Protein AF-A0A521GTE1-F1 (afdb_monomer_lite)

Sequence (242 aa):
MKALFLCLLLQAGDPFAEGLRAYREGRFQDALAAFAAAEAAAGARAGAELLHNKALAALRAGDVAAAESAAEQAAARGGPEFAALRDFLLGNAAFQRCAAAAAQAAGPEAEPFAYDVAIAYAESARGAWQRAALRRTDWPEARRNVERALLKLEELRRQREAARRNREGDDRSQPRPQPVPPPERPAEQAADLEQRPEPHRTELAPEQVLRLFEILERKEREKLGLRRSQRRTPRADVDKDW

Foldseek 3Di:
DVVVVVVVVVPPPQLQVQLVVCVVVLVLVSNLVSLVVNCVVCPPNDALVSLLSNLVSCLSVVVLVSNLVSLVVSCVRVPLVSLLSNLQSQLSSLQVQLVVLLVQCPDPPHDLCSLVSSLVSLVRSLVSLVVSCVSPVPCVVSVVSNVVSVVSNVVSVVVSVVVVVVVVVVVVVPDDPDPPPPPPDDPDDPDDPPDPDDPPPDPDDPVNVVVVVVVVVVVVVVVVVVVVVVVPPPPPPPPPPD

Radius of gyration: 29.13 Å; chains: 1; bounding box: 48×58×97 Å

pLDDT: mean 90.01, std 13.33, range [54.41, 98.75]

Secondary structure (DSSP, 8-state):
-HHHHHHHTS----HHHHHHHHHHTT-HHHHHHHHHHHHHHHGGG--HHHHHHHHHHHHHHT-HHHHHHHHHHHHHHHTHHHHHHHHHHHHHHHHHHHHHHHHHHTSTT--TTHHHHHHHHHHHHHHHHHHHHHH-TT-HHHHHHHHHHHHHHHHHHHHHHHHHHHHHHHHHHSPPPP-PPPP-PPS------------------HHHHHHHHHHHHHHHHHHHHHHHHHHHS---------

Structure (mmCIF, N/CA/C/O backbone):
data_AF-A0A521GTE1-F1
#
_entry.id   AF-A0A521GTE1-F1
#
loop_
_atom_site.group_PDB
_atom_site.id
_atom_site.type_symbol
_atom_site.label_atom_id
_atom_site.label_alt_id
_atom_site.label_comp_id
_atom_site.label_asym_id
_atom_site.label_entity_id
_atom_site.label_seq_id
_atom_site.pdbx_PDB_ins_code
_atom_site.Cartn_x
_atom_site.Cartn_y
_atom_site.Cartn_z
_atom_site.occupancy
_atom_site.B_iso_or_equiv
_atom_site.auth_seq_id
_atom_site.auth_comp_id
_atom_site.auth_asym_id
_atom_site.auth_atom_id
_atom_site.pdbx_PDB_model_num
ATOM 1 N N . MET A 1 1 ? -24.764 -29.698 33.194 1.00 57.09 1 MET A N 1
ATOM 2 C CA . MET A 1 1 ? -24.028 -29.200 32.006 1.00 57.09 1 MET A CA 1
ATOM 3 C C . MET A 1 1 ? -24.228 -27.712 31.685 1.00 57.09 1 MET A C 1
ATOM 5 O O . MET A 1 1 ? -23.281 -27.117 31.199 1.00 57.09 1 MET A O 1
ATOM 9 N N . LYS A 1 2 ? -25.369 -27.062 31.985 1.00 57.75 2 LYS A N 1
ATOM 10 C CA . LYS A 1 2 ? -25.576 -25.627 31.662 1.00 57.75 2 LYS A CA 1
ATOM 11 C C . LYS A 1 2 ? -24.676 -24.632 32.426 1.00 57.75 2 LYS A C 1
ATOM 13 O O . LYS A 1 2 ? -24.361 -23.583 31.886 1.00 57.75 2 LYS A O 1
ATOM 18 N N . ALA A 1 3 ? -24.213 -24.967 33.634 1.00 59.56 3 ALA A N 1
ATOM 19 C CA . ALA A 1 3 ? -23.356 -24.077 34.430 1.00 59.56 3 ALA A CA 1
ATOM 20 C C . ALA A 1 3 ? -21.898 -23.991 33.931 1.00 59.56 3 ALA A C 1
ATOM 22 O O . ALA A 1 3 ? -21.244 -22.978 34.146 1.00 59.56 3 ALA A O 1
ATOM 23 N N . LEU A 1 4 ? -21.397 -25.008 33.213 1.00 60.50 4 LEU A N 1
ATOM 24 C CA . LEU A 1 4 ? -20.024 -24.992 32.687 1.00 60.50 4 LEU A CA 1
ATOM 25 C C . LEU A 1 4 ? -19.872 -24.053 31.475 1.00 60.50 4 LEU A C 1
ATOM 27 O O . LEU A 1 4 ? -18.801 -23.504 31.244 1.00 60.50 4 LEU A O 1
ATOM 31 N N . PHE A 1 5 ?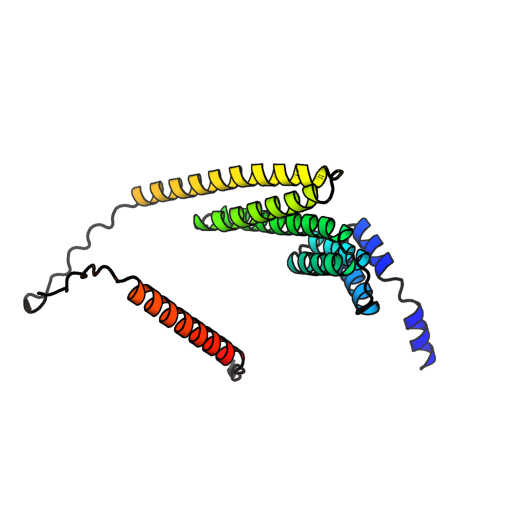 -20.957 -23.836 30.726 1.00 64.38 5 PHE A N 1
ATOM 32 C CA . PHE A 1 5 ? -20.962 -22.996 29.525 1.00 64.38 5 PHE A CA 1
ATOM 33 C C . PHE A 1 5 ? -20.923 -21.492 29.854 1.00 64.38 5 PHE A C 1
ATOM 35 O O . PHE A 1 5 ? -20.417 -20.702 29.065 1.00 64.38 5 PHE A O 1
ATOM 42 N N . LEU A 1 6 ? -21.408 -21.092 31.038 1.00 58.31 6 LEU A N 1
ATOM 43 C CA . LEU A 1 6 ? -21.420 -19.688 31.462 1.00 58.31 6 LEU A CA 1
ATOM 44 C C . LEU A 1 6 ? -20.040 -19.208 31.954 1.00 58.31 6 LEU A C 1
ATOM 46 O O . LEU A 1 6 ? -19.684 -18.055 31.733 1.00 58.31 6 LEU A O 1
ATOM 50 N N . CYS A 1 7 ? -19.236 -20.089 32.562 1.00 58.19 7 CYS A N 1
ATOM 51 C CA . CYS A 1 7 ? -17.886 -19.738 33.022 1.00 58.19 7 CYS A CA 1
ATOM 52 C C . CYS A 1 7 ? -16.869 -19.614 31.875 1.00 58.19 7 CYS A C 1
ATOM 54 O O . CYS A 1 7 ? -15.937 -18.823 31.982 1.00 58.19 7 CYS A O 1
ATOM 56 N N . LEU A 1 8 ? -17.063 -20.329 30.759 1.00 58.56 8 LEU A N 1
ATOM 57 C CA . LEU A 1 8 ? -16.201 -20.207 29.574 1.00 58.56 8 LEU A CA 1
ATOM 58 C C . LEU A 1 8 ? -16.378 -18.866 28.840 1.00 58.56 8 LEU A C 1
ATOM 60 O O . LEU A 1 8 ? -15.447 -18.402 28.192 1.00 58.56 8 LEU A O 1
ATOM 64 N N . LEU A 1 9 ? -17.532 -18.206 28.987 1.00 59.72 9 LEU A N 1
ATOM 65 C CA . LEU A 1 9 ? -17.786 -16.893 28.381 1.00 59.72 9 LEU A CA 1
ATOM 66 C C . LEU A 1 9 ? -17.171 -15.726 29.174 1.00 59.72 9 LEU A C 1
ATOM 68 O O . LEU A 1 9 ? -16.991 -14.649 28.618 1.00 59.72 9 LEU A O 1
ATOM 72 N N . LEU A 1 10 ? -16.812 -15.932 30.447 1.00 58.56 10 LEU A N 1
ATOM 73 C CA . LEU A 1 10 ? -16.237 -14.893 31.316 1.00 58.56 10 LEU A CA 1
ATOM 74 C C . LEU A 1 10 ? -14.701 -14.834 31.291 1.00 58.56 10 LEU A C 1
ATOM 76 O O . LEU A 1 10 ? -14.126 -13.911 31.861 1.00 58.56 10 LEU A O 1
ATOM 80 N N . GLN A 1 11 ? -14.029 -15.785 30.632 1.00 66.31 11 GLN A N 1
ATOM 81 C CA . GLN A 1 11 ? -12.571 -15.755 30.440 1.00 66.31 11 GLN A CA 1
ATOM 82 C C . GLN A 1 11 ? -12.134 -15.189 29.084 1.00 66.31 11 GLN A C 1
ATOM 84 O O . GLN A 1 11 ? -10.934 -15.114 28.822 1.00 66.31 11 GLN A O 1
ATOM 89 N N . ALA A 1 12 ? -13.068 -14.775 28.226 1.00 72.62 12 ALA A N 1
ATOM 90 C CA . ALA A 1 12 ? -12.715 -14.083 26.995 1.00 72.62 12 ALA A CA 1
ATOM 91 C C . ALA A 1 12 ? -12.149 -12.700 27.361 1.00 72.62 12 ALA A C 1
ATOM 93 O O . ALA A 1 12 ? -12.898 -11.777 27.677 1.00 72.62 12 ALA A O 1
ATOM 94 N N . GLY A 1 13 ? -10.817 -12.588 27.411 1.00 86.50 13 GLY A N 1
ATOM 95 C CA . GLY A 1 13 ? -10.125 -11.324 27.660 1.00 86.50 13 GLY A CA 1
ATOM 96 C C . GLY A 1 13 ? -10.513 -10.257 26.634 1.00 86.50 13 GLY A C 1
ATOM 97 O O . GLY A 1 13 ? -11.050 -10.576 25.578 1.00 86.50 13 GLY A O 1
ATOM 98 N N . ASP A 1 14 ? -10.245 -8.986 26.945 1.00 95.06 14 ASP A N 1
ATOM 99 C CA . ASP A 1 14 ? -10.508 -7.868 26.032 1.00 95.06 14 ASP A CA 1
ATOM 100 C C . ASP A 1 14 ? -9.711 -8.041 24.717 1.00 95.06 14 ASP A C 1
ATOM 102 O O . ASP A 1 14 ? -8.479 -7.883 24.732 1.00 95.06 14 ASP A O 1
ATOM 106 N N . PRO A 1 15 ? -10.374 -8.334 23.575 1.00 96.50 15 PRO A N 1
ATOM 107 C CA . PRO A 1 15 ? -9.678 -8.587 22.316 1.00 96.50 15 PRO A CA 1
ATOM 108 C C . PRO A 1 15 ? -8.918 -7.354 21.812 1.00 96.50 15 PRO A C 1
ATOM 110 O O . PRO A 1 15 ? -7.917 -7.483 21.110 1.00 96.50 15 PRO A O 1
ATOM 113 N N . PHE A 1 16 ? -9.340 -6.143 22.194 1.00 96.69 16 PHE A N 1
ATOM 114 C CA . PHE A 1 16 ? -8.620 -4.924 21.835 1.00 96.69 16 PHE A CA 1
ATOM 115 C C . PHE A 1 16 ? -7.278 -4.828 22.571 1.00 96.69 16 PHE A C 1
ATOM 117 O O . PHE A 1 16 ? -6.238 -4.597 21.945 1.00 96.69 16 PHE A O 1
ATOM 124 N N . ALA A 1 17 ? -7.272 -5.070 23.886 1.00 96.75 17 ALA A N 1
ATOM 125 C CA . ALA A 1 17 ? -6.048 -5.117 24.683 1.00 96.75 17 ALA A CA 1
ATOM 126 C C . ALA A 1 17 ? -5.099 -6.242 24.229 1.00 96.75 17 ALA A C 1
ATOM 128 O O . ALA A 1 17 ? -3.876 -6.066 24.225 1.00 96.75 17 ALA A O 1
ATOM 129 N N . GLU A 1 18 ? -5.643 -7.390 23.819 1.00 97.00 18 GLU A N 1
ATOM 130 C CA . GLU A 1 18 ? -4.865 -8.463 23.200 1.00 97.00 18 GLU A CA 1
ATOM 131 C C . GLU A 1 18 ? -4.242 -8.032 21.867 1.00 97.00 18 GLU A C 1
ATOM 133 O O . GLU A 1 18 ? -3.039 -8.227 21.681 1.00 97.00 18 GLU A O 1
ATOM 138 N N . GLY A 1 19 ? -5.004 -7.366 20.995 1.00 97.44 19 GLY A N 1
ATOM 139 C CA . GLY A 1 19 ? -4.501 -6.830 19.730 1.00 97.44 19 GLY A CA 1
ATOM 140 C C . GLY A 1 19 ? -3.354 -5.839 19.919 1.00 97.44 19 GLY A C 1
ATOM 141 O O . GLY A 1 19 ? -2.323 -5.946 19.252 1.00 97.44 19 GLY A O 1
ATOM 142 N N . LEU A 1 20 ? -3.467 -4.925 20.889 1.00 98.25 20 LEU A N 1
ATOM 143 C CA . LEU A 1 20 ? -2.395 -3.980 21.226 1.00 98.25 20 LEU A CA 1
ATOM 144 C C . LEU A 1 20 ? -1.131 -4.683 21.735 1.00 98.25 20 LEU A C 1
ATOM 146 O O . LEU A 1 20 ? -0.019 -4.307 21.357 1.00 98.25 20 LEU A O 1
ATOM 150 N N . ARG A 1 21 ? -1.285 -5.700 22.589 1.00 98.00 21 ARG A N 1
ATOM 151 C CA . ARG A 1 21 ? -0.167 -6.496 23.113 1.00 98.00 21 ARG A CA 1
ATOM 152 C C . ARG A 1 21 ? 0.528 -7.277 21.998 1.00 98.00 21 ARG A C 1
ATOM 154 O O . ARG A 1 21 ? 1.735 -7.125 21.830 1.00 98.00 21 ARG A O 1
ATOM 161 N N . ALA A 1 22 ? -0.230 -8.006 21.182 1.00 98.00 22 ALA A N 1
ATOM 162 C CA . ALA A 1 22 ? 0.297 -8.736 20.033 1.00 98.00 22 ALA A CA 1
ATOM 163 C C . ALA A 1 22 ? 1.016 -7.805 19.039 1.00 98.00 22 ALA A C 1
ATOM 165 O O . ALA A 1 22 ? 2.103 -8.130 18.561 1.00 98.00 22 ALA A O 1
ATOM 166 N N . TYR A 1 23 ? 0.469 -6.610 18.784 1.00 98.31 23 TYR A N 1
ATOM 167 C CA . TYR A 1 23 ? 1.090 -5.634 17.888 1.00 98.31 23 TYR A CA 1
ATOM 168 C C . TYR A 1 23 ? 2.453 -5.158 18.407 1.00 98.31 23 TYR A C 1
ATOM 170 O O . TYR A 1 23 ? 3.418 -5.098 17.644 1.00 98.31 23 TYR A O 1
ATOM 178 N N . ARG A 1 24 ? 2.558 -4.853 19.709 1.00 98.31 24 ARG A N 1
ATOM 179 C CA . ARG A 1 24 ? 3.821 -4.434 20.349 1.00 98.31 24 ARG A CA 1
ATOM 180 C C . ARG A 1 24 ? 4.873 -5.541 20.353 1.00 98.31 24 ARG A C 1
ATOM 182 O O . ARG A 1 24 ? 6.055 -5.249 20.215 1.00 98.31 24 ARG A O 1
ATOM 189 N N . GLU A 1 25 ? 4.441 -6.792 20.466 1.00 98.12 25 GLU A N 1
ATOM 190 C CA . GLU A 1 25 ? 5.297 -7.983 20.394 1.00 98.12 25 GLU A CA 1
ATOM 191 C C . GLU A 1 25 ? 5.699 -8.351 18.952 1.00 98.12 25 GLU A C 1
ATOM 193 O O . GLU A 1 25 ? 6.415 -9.326 18.739 1.00 98.12 25 GLU A O 1
ATOM 198 N N . GLY A 1 26 ? 5.241 -7.602 17.942 1.00 97.94 26 GLY A N 1
ATOM 199 C CA . GLY A 1 26 ? 5.523 -7.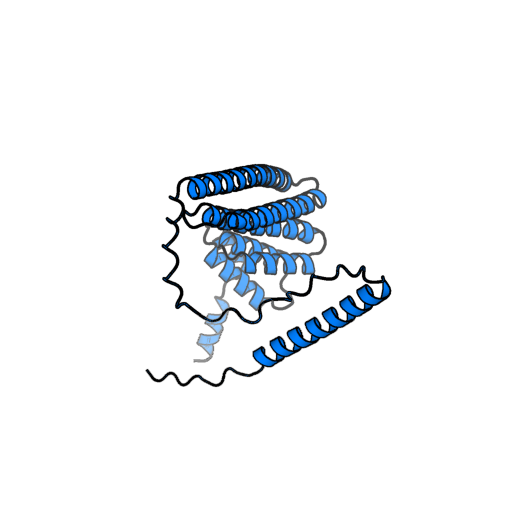884 16.532 1.00 97.94 26 GLY A CA 1
ATOM 200 C C . GLY A 1 26 ? 4.723 -9.056 15.953 1.00 97.94 26 GLY A C 1
ATOM 201 O O . GLY A 1 26 ? 4.936 -9.435 14.800 1.00 97.94 26 GLY A O 1
ATOM 202 N N . ARG A 1 27 ? 3.769 -9.611 16.709 1.00 98.38 27 ARG A N 1
ATOM 203 C CA . ARG A 1 27 ? 2.858 -10.676 16.269 1.00 98.38 27 ARG A CA 1
ATOM 204 C C . ARG A 1 27 ? 1.705 -10.080 15.463 1.00 98.38 27 ARG A C 1
ATOM 206 O O . ARG A 1 27 ? 0.562 -10.032 15.906 1.00 98.38 27 ARG A O 1
ATOM 213 N N . PHE A 1 28 ? 2.015 -9.561 14.275 1.00 98.31 28 PHE A N 1
ATOM 214 C CA . PHE A 1 28 ? 1.073 -8.743 13.500 1.00 98.31 28 PHE A CA 1
ATOM 215 C C . PHE A 1 28 ? -0.163 -9.505 13.002 1.00 98.31 28 PHE A C 1
ATOM 217 O O . PHE A 1 28 ? -1.241 -8.919 12.957 1.00 98.31 28 PHE A O 1
ATOM 224 N N . GLN A 1 29 ? -0.031 -10.795 12.670 1.00 98.44 29 GLN A N 1
ATOM 225 C CA . GLN A 1 29 ? -1.176 -11.637 12.293 1.00 98.44 29 GLN A CA 1
ATOM 226 C C . GLN A 1 29 ? -2.126 -11.850 13.481 1.00 98.44 29 GLN A C 1
ATOM 228 O O . GLN A 1 29 ? -3.331 -11.651 13.349 1.00 98.44 29 GLN A O 1
ATOM 233 N N . ASP A 1 30 ? -1.579 -12.142 14.665 1.00 97.75 30 ASP A N 1
ATOM 234 C CA . ASP A 1 30 ? -2.367 -12.288 15.895 1.00 97.75 30 ASP A CA 1
ATOM 235 C C . ASP A 1 30 ? -3.038 -10.965 16.282 1.00 97.75 30 ASP A C 1
ATOM 237 O O . ASP A 1 30 ? -4.208 -10.939 16.656 1.00 97.75 30 ASP A O 1
ATOM 241 N N . ALA A 1 31 ? -2.323 -9.845 16.130 1.00 98.38 31 ALA A N 1
ATOM 242 C CA . ALA A 1 31 ? -2.874 -8.515 16.359 1.00 98.38 31 ALA A CA 1
ATOM 243 C C . ALA A 1 31 ? -4.054 -8.222 15.426 1.00 98.38 31 ALA A C 1
ATOM 245 O O . ALA A 1 31 ? -5.092 -7.738 15.873 1.00 98.38 31 ALA A O 1
ATOM 246 N N . LEU A 1 32 ? -3.912 -8.540 14.135 1.00 98.56 32 LEU A N 1
ATOM 247 C CA . LEU A 1 32 ? -4.979 -8.377 13.154 1.00 98.56 32 LEU A CA 1
ATOM 248 C C . LEU A 1 32 ? -6.201 -9.231 13.513 1.00 98.56 32 LEU A C 1
ATOM 250 O O . LEU A 1 32 ? -7.320 -8.718 13.486 1.00 98.56 32 LEU A O 1
ATOM 254 N N . ALA A 1 33 ? -5.994 -10.497 13.882 1.00 97.88 33 ALA A N 1
ATOM 255 C CA . ALA A 1 33 ? -7.066 -11.396 14.299 1.00 97.88 33 ALA A CA 1
ATOM 256 C C . ALA A 1 33 ? -7.796 -10.877 15.551 1.00 97.88 33 ALA A C 1
ATOM 258 O O . ALA A 1 33 ? -9.026 -10.823 15.571 1.00 97.88 33 ALA A O 1
ATOM 259 N N . ALA A 1 34 ? -7.054 -10.417 16.560 1.00 97.62 34 ALA A N 1
ATOM 260 C CA . ALA A 1 34 ? -7.617 -9.865 17.789 1.00 97.62 34 ALA A CA 1
ATOM 261 C C . ALA A 1 34 ? -8.396 -8.557 17.542 1.00 97.62 34 ALA A C 1
ATOM 263 O O . ALA A 1 34 ? -9.513 -8.398 18.037 1.00 97.62 34 ALA A O 1
ATOM 264 N N . PHE A 1 35 ? -7.883 -7.650 16.701 1.00 98.31 35 PHE A N 1
ATOM 265 C CA . PHE A 1 35 ? -8.627 -6.448 16.307 1.00 98.31 35 PHE A CA 1
ATOM 266 C C . PHE A 1 35 ? -9.867 -6.767 15.464 1.00 98.31 35 PHE A C 1
ATOM 268 O O . PHE A 1 35 ? -10.890 -6.104 15.623 1.00 98.31 35 PHE A O 1
ATOM 275 N N . ALA A 1 36 ? -9.819 -7.786 14.601 1.00 98.31 36 ALA A N 1
ATOM 276 C CA . ALA A 1 36 ? -10.996 -8.247 13.868 1.00 98.31 36 ALA A CA 1
ATOM 277 C C . ALA A 1 36 ? -12.064 -8.829 14.813 1.00 98.31 36 ALA A C 1
ATOM 279 O O . ALA A 1 36 ? -13.251 -8.564 14.626 1.00 98.31 36 ALA A O 1
ATOM 280 N N . ALA A 1 37 ? -11.659 -9.559 15.858 1.00 96.94 37 ALA A N 1
ATOM 281 C CA . ALA A 1 37 ? -12.569 -10.038 16.898 1.00 96.94 37 ALA A CA 1
ATOM 282 C C . ALA A 1 37 ? -13.178 -8.880 17.710 1.00 96.94 37 ALA A C 1
ATOM 284 O O . ALA A 1 37 ? -14.388 -8.867 17.942 1.00 96.94 37 ALA A O 1
ATOM 285 N N . ALA A 1 38 ? -12.374 -7.875 18.080 1.00 97.12 38 ALA A N 1
ATOM 286 C CA . ALA A 1 38 ? -12.858 -6.664 18.747 1.00 97.12 38 ALA A CA 1
ATOM 287 C C . ALA A 1 38 ? -13.878 -5.902 17.882 1.00 97.12 38 ALA A C 1
ATOM 289 O O . ALA A 1 38 ? -14.912 -5.457 18.380 1.00 97.12 38 ALA A O 1
ATOM 290 N N . GLU A 1 39 ? -13.619 -5.776 16.578 1.00 98.06 39 GLU A N 1
ATOM 291 C CA . GLU A 1 39 ? -14.546 -5.144 15.636 1.00 98.06 39 GLU A CA 1
ATOM 292 C C . GLU A 1 39 ? -15.842 -5.944 15.505 1.00 98.06 39 GLU A C 1
ATOM 294 O O . GLU A 1 39 ? -16.920 -5.358 15.567 1.00 98.06 39 GLU A O 1
ATOM 299 N N . ALA A 1 40 ? -15.760 -7.272 15.387 1.00 97.56 40 ALA A N 1
ATOM 300 C CA . ALA A 1 40 ? -16.936 -8.135 15.324 1.00 97.56 40 ALA A CA 1
ATOM 301 C C . ALA A 1 40 ? -17.798 -8.021 16.594 1.00 97.56 40 ALA A C 1
ATOM 303 O O . ALA A 1 40 ? -19.022 -7.938 16.496 1.00 97.56 40 ALA A O 1
ATOM 304 N N . ALA A 1 41 ? -17.168 -7.950 17.772 1.00 96.31 41 ALA A N 1
ATOM 305 C CA . ALA A 1 41 ? -17.856 -7.754 19.046 1.00 96.31 41 ALA A CA 1
ATOM 306 C C . ALA A 1 41 ? -18.516 -6.366 19.157 1.00 96.31 41 ALA A C 1
ATOM 308 O O . ALA A 1 41 ? -19.621 -6.244 19.685 1.00 96.31 41 ALA A O 1
ATOM 309 N N . ALA A 1 42 ? -17.868 -5.317 18.640 1.00 97.31 42 ALA A N 1
ATOM 310 C CA . ALA A 1 42 ? -18.407 -3.957 18.645 1.00 97.31 42 ALA A CA 1
ATOM 311 C C . ALA A 1 42 ? -19.469 -3.715 17.549 1.00 97.31 42 ALA A C 1
ATOM 313 O O . ALA A 1 42 ? -20.333 -2.841 17.690 1.00 97.31 42 ALA A O 1
ATOM 314 N N . GLY A 1 43 ? -19.412 -4.466 16.447 1.00 97.19 43 GLY A N 1
ATOM 315 C CA . GLY A 1 43 ? -20.291 -4.334 15.289 1.00 97.19 43 GLY A CA 1
ATOM 316 C C . GLY A 1 43 ? -20.299 -2.911 14.723 1.00 97.19 43 GLY A C 1
ATOM 317 O O . GLY A 1 43 ? -19.266 -2.264 14.562 1.00 97.19 43 GLY A O 1
ATOM 318 N N . ALA A 1 44 ? -21.492 -2.367 14.472 1.00 96.94 44 ALA A N 1
ATOM 319 C CA . ALA A 1 44 ? -21.654 -1.006 13.948 1.00 96.94 44 ALA A CA 1
ATOM 320 C C . ALA A 1 44 ? -21.151 0.106 14.895 1.00 96.94 44 ALA A C 1
ATOM 322 O O . ALA A 1 44 ? -21.067 1.262 14.472 1.00 96.94 44 ALA A O 1
ATOM 323 N N . ARG A 1 45 ? -20.849 -0.229 16.159 1.00 97.38 45 ARG A N 1
ATOM 324 C CA . ARG A 1 45 ? -20.316 0.685 17.179 1.00 97.38 45 ARG A CA 1
ATOM 325 C C . ARG A 1 45 ? -18.788 0.645 17.284 1.00 97.38 45 ARG A C 1
ATOM 327 O O . ARG A 1 45 ? -18.246 1.277 18.186 1.00 97.38 45 ARG A O 1
ATOM 334 N N . ALA A 1 46 ? -18.093 -0.076 16.401 1.00 97.94 46 ALA A N 1
ATOM 335 C CA . ALA A 1 46 ? -16.634 -0.052 16.349 1.00 97.94 46 ALA A CA 1
ATOM 336 C C . ALA A 1 46 ? -16.116 1.394 16.206 1.00 97.94 46 ALA A C 1
ATOM 338 O O . ALA A 1 46 ? -16.488 2.118 15.279 1.00 97.94 46 ALA A O 1
ATOM 339 N N . GLY A 1 47 ? -15.279 1.818 17.156 1.00 97.94 47 GLY A N 1
ATOM 340 C CA . GLY A 1 47 ? -14.693 3.157 17.178 1.00 97.94 47 GLY A CA 1
ATOM 341 C C . GLY A 1 47 ? -13.605 3.343 16.116 1.00 97.94 47 GLY A C 1
ATOM 342 O O . GLY A 1 47 ? -12.983 2.381 15.663 1.00 97.94 47 GLY A O 1
ATOM 343 N N . ALA A 1 48 ? -13.337 4.597 15.744 1.00 98.31 48 ALA A N 1
ATOM 344 C CA . ALA A 1 48 ? -12.319 4.935 14.746 1.00 98.31 48 ALA A CA 1
ATOM 345 C C . ALA A 1 48 ? -10.904 4.479 15.145 1.00 98.31 48 ALA A C 1
ATOM 347 O O . ALA A 1 48 ? -10.146 4.016 14.296 1.00 98.31 48 ALA A O 1
ATOM 348 N N . GLU A 1 49 ? -10.565 4.541 16.437 1.00 98.44 49 GLU A N 1
ATOM 349 C CA . GLU A 1 49 ? -9.270 4.092 16.962 1.00 98.44 49 GLU A CA 1
ATOM 350 C C . GLU A 1 49 ? -9.048 2.585 16.763 1.00 98.44 49 GLU A C 1
ATOM 352 O O . GLU A 1 49 ? -7.990 2.171 16.290 1.00 98.44 49 GLU A O 1
ATOM 357 N N . LEU A 1 50 ? -10.061 1.762 17.053 1.00 98.38 50 LEU A N 1
ATOM 358 C CA . LEU A 1 50 ? -10.017 0.320 16.805 1.00 98.38 50 LEU A CA 1
ATOM 359 C C . LEU A 1 50 ? -9.767 0.025 15.320 1.00 98.38 50 LEU A C 1
ATOM 361 O O . LEU A 1 50 ? -8.879 -0.757 14.985 1.00 98.38 50 LEU A O 1
ATOM 365 N N . LEU A 1 51 ? -10.511 0.688 14.432 1.00 98.62 51 LEU A N 1
ATOM 366 C CA . LEU A 1 51 ? -10.371 0.525 12.983 1.00 98.62 51 LEU A CA 1
ATOM 367 C C . LEU A 1 51 ? -8.990 0.983 12.485 1.00 98.62 51 LEU A C 1
ATOM 369 O O . LEU A 1 51 ? -8.388 0.326 11.637 1.00 98.62 51 LEU A O 1
ATOM 373 N N . HIS A 1 52 ? -8.440 2.062 13.048 1.00 98.69 52 HIS A N 1
ATOM 374 C CA . HIS A 1 52 ? -7.089 2.523 12.733 1.00 98.69 52 HIS A CA 1
ATOM 375 C C . HIS A 1 52 ? -6.010 1.526 13.180 1.00 98.69 52 HIS A C 1
ATOM 377 O O . HIS A 1 52 ? -5.117 1.196 12.397 1.00 98.69 52 HIS A O 1
ATOM 383 N N . ASN A 1 53 ? -6.110 0.992 14.399 1.00 98.69 53 ASN A N 1
ATOM 384 C CA . ASN A 1 53 ? -5.185 -0.026 14.899 1.00 98.69 53 ASN A CA 1
ATOM 385 C C . ASN A 1 53 ? -5.278 -1.329 14.093 1.00 98.69 53 ASN A C 1
ATOM 387 O O . ASN A 1 53 ? -4.249 -1.920 13.754 1.00 98.69 53 ASN A O 1
ATOM 391 N N . LYS A 1 54 ? -6.490 -1.730 13.687 1.00 98.69 54 LYS A N 1
ATOM 392 C CA . LYS A 1 54 ? -6.694 -2.834 12.743 1.00 98.69 54 LYS A CA 1
ATOM 393 C C . LYS A 1 54 ? -5.989 -2.568 11.411 1.00 98.69 54 LYS A C 1
ATOM 395 O O . LYS A 1 54 ? -5.310 -3.454 10.901 1.00 98.69 54 LYS A O 1
ATOM 400 N N . ALA A 1 55 ? -6.108 -1.356 10.865 1.00 98.62 55 ALA A N 1
ATOM 401 C CA . ALA A 1 55 ? -5.454 -0.980 9.614 1.00 98.62 55 ALA A CA 1
ATOM 402 C C . ALA A 1 55 ? -3.919 -1.046 9.711 1.00 98.62 55 ALA A C 1
ATOM 404 O O . ALA A 1 55 ? -3.262 -1.555 8.802 1.00 98.62 55 ALA A O 1
ATOM 405 N N . LEU A 1 56 ? -3.346 -0.587 10.830 1.00 98.69 56 LEU A N 1
ATOM 406 C CA . LEU A 1 56 ? -1.915 -0.719 11.117 1.00 98.69 56 LEU A CA 1
ATOM 407 C C . LEU A 1 56 ? -1.486 -2.189 11.190 1.00 98.69 56 LEU A C 1
ATOM 409 O O . LEU A 1 56 ? -0.509 -2.569 10.544 1.00 98.69 56 LEU A O 1
ATOM 413 N N . ALA A 1 57 ? -2.215 -3.020 11.940 1.00 98.50 57 ALA A N 1
ATOM 414 C CA . ALA A 1 57 ? -1.928 -4.448 12.052 1.00 98.50 57 ALA A CA 1
ATOM 415 C C . ALA A 1 57 ? -1.994 -5.150 10.688 1.00 98.50 57 ALA A C 1
ATOM 417 O O . ALA A 1 57 ? -1.052 -5.852 10.327 1.00 98.50 57 ALA A O 1
ATOM 418 N N . ALA A 1 58 ? -3.036 -4.882 9.894 1.00 98.62 58 ALA A N 1
ATOM 419 C CA . ALA A 1 58 ? -3.196 -5.417 8.543 1.00 98.62 58 ALA A CA 1
ATOM 420 C C . ALA A 1 58 ? -2.023 -5.044 7.626 1.00 98.62 58 ALA A C 1
ATOM 422 O O . ALA A 1 58 ? -1.432 -5.908 6.978 1.00 98.62 58 ALA A O 1
ATOM 423 N N . LEU A 1 59 ? -1.607 -3.774 7.643 1.00 98.56 59 LEU A N 1
ATOM 424 C CA . LEU A 1 59 ? -0.486 -3.297 6.835 1.00 98.56 59 LEU A CA 1
ATOM 425 C C . LEU A 1 59 ? 0.840 -3.974 7.223 1.00 98.56 59 LEU A C 1
ATOM 427 O O . LEU A 1 59 ? 1.671 -4.262 6.361 1.00 98.56 59 LEU A O 1
ATOM 431 N N . ARG A 1 60 ? 1.058 -4.222 8.521 1.00 98.50 60 ARG A N 1
ATOM 432 C CA . ARG A 1 60 ? 2.250 -4.924 9.030 1.00 98.50 60 ARG A CA 1
ATOM 433 C C . ARG A 1 60 ? 2.203 -6.431 8.777 1.00 98.50 60 ARG A C 1
ATOM 435 O O . ARG A 1 60 ? 3.255 -7.039 8.610 1.00 98.50 60 ARG A O 1
ATOM 442 N N . ALA A 1 61 ? 1.007 -7.005 8.716 1.00 98.19 61 ALA A N 1
ATOM 443 C CA . ALA A 1 61 ? 0.749 -8.393 8.351 1.00 98.19 61 ALA A CA 1
ATOM 444 C C . ALA A 1 61 ? 0.852 -8.655 6.831 1.00 98.19 61 ALA A C 1
ATOM 446 O O . ALA A 1 61 ? 0.824 -9.809 6.412 1.00 98.19 61 ALA A O 1
ATOM 447 N N . GLY A 1 62 ? 0.986 -7.605 6.009 1.00 97.88 62 GLY A N 1
ATOM 448 C CA . GLY A 1 62 ? 1.044 -7.702 4.546 1.00 97.88 62 GLY A CA 1
ATOM 449 C C . GLY A 1 62 ? -0.327 -7.772 3.866 1.00 97.88 62 GLY A C 1
ATOM 450 O O . GLY A 1 62 ? -0.393 -7.868 2.641 1.00 97.88 62 GLY A O 1
ATOM 451 N N . ASP A 1 63 ? -1.423 -7.675 4.625 1.00 98.38 63 ASP A N 1
ATOM 452 C CA . ASP A 1 63 ? -2.777 -7.595 4.076 1.00 98.38 63 ASP A CA 1
ATOM 453 C C . ASP A 1 63 ? -3.115 -6.143 3.712 1.00 98.38 63 ASP A C 1
ATOM 455 O O . ASP A 1 63 ? -3.782 -5.399 4.438 1.00 98.38 63 ASP A O 1
ATOM 459 N N . VAL A 1 64 ? -2.597 -5.724 2.557 1.00 98.25 64 VAL A N 1
ATOM 460 C CA . VAL A 1 64 ? -2.735 -4.349 2.063 1.00 98.25 64 VAL A CA 1
ATOM 461 C C . VAL A 1 64 ? -4.203 -3.980 1.827 1.00 98.25 64 VAL A C 1
ATOM 463 O O . VAL A 1 64 ? -4.606 -2.857 2.115 1.00 98.25 64 VAL A O 1
ATOM 466 N N . ALA A 1 65 ? -5.020 -4.914 1.333 1.00 98.12 65 ALA A N 1
ATOM 467 C CA . ALA A 1 65 ? -6.427 -4.647 1.049 1.00 98.12 65 ALA A CA 1
ATOM 468 C C . ALA A 1 65 ? -7.230 -4.421 2.340 1.00 98.12 65 ALA A C 1
ATOM 470 O O . ALA A 1 65 ? -8.002 -3.460 2.428 1.00 98.12 65 ALA A O 1
ATOM 471 N N . ALA A 1 66 ? -7.016 -5.257 3.364 1.00 98.25 66 ALA A N 1
ATOM 472 C CA . ALA A 1 66 ? -7.648 -5.058 4.664 1.00 98.25 66 ALA A CA 1
ATOM 473 C C . ALA A 1 66 ? -7.194 -3.751 5.328 1.00 98.25 66 ALA A C 1
ATOM 475 O O . ALA A 1 66 ? -8.018 -3.062 5.934 1.00 98.25 66 ALA A O 1
ATOM 476 N N . ALA A 1 67 ? -5.919 -3.375 5.174 1.00 98.56 67 ALA A N 1
ATOM 477 C CA . ALA A 1 67 ? -5.389 -2.122 5.702 1.00 98.56 67 ALA A CA 1
ATOM 478 C C . ALA A 1 67 ? -6.105 -0.894 5.124 1.00 98.56 67 ALA A C 1
ATOM 480 O O . ALA A 1 67 ? -6.536 -0.021 5.876 1.00 98.56 67 ALA A O 1
ATOM 481 N N . GLU A 1 68 ? -6.276 -0.836 3.802 1.00 98.50 68 GLU A N 1
ATOM 482 C CA . GLU A 1 68 ? -6.956 0.280 3.133 1.00 98.50 68 GLU A CA 1
ATOM 483 C C . GLU A 1 68 ? -8.427 0.370 3.534 1.00 98.50 68 GLU A C 1
ATOM 485 O O . GLU A 1 68 ? -8.898 1.441 3.916 1.00 98.50 68 GLU A O 1
ATOM 490 N N . SER A 1 69 ? -9.137 -0.763 3.522 1.00 98.56 69 SER A N 1
ATOM 491 C CA . SER A 1 69 ? -10.542 -0.816 3.931 1.00 98.56 69 SER A CA 1
ATOM 492 C C . SER A 1 69 ? -10.731 -0.327 5.370 1.00 98.56 69 SER A C 1
ATOM 494 O O . SER A 1 69 ? -11.591 0.513 5.633 1.00 98.56 69 SER A O 1
ATOM 496 N N . ALA A 1 70 ? -9.916 -0.810 6.312 1.00 98.56 70 ALA A N 1
ATOM 497 C CA . ALA A 1 70 ? -10.006 -0.399 7.711 1.00 98.56 70 ALA A CA 1
ATOM 498 C C . ALA A 1 70 ? -9.624 1.081 7.912 1.00 98.56 70 ALA A C 1
ATOM 500 O O . ALA A 1 70 ? -10.263 1.775 8.702 1.00 98.56 70 ALA A O 1
ATOM 501 N N . ALA A 1 71 ? -8.644 1.596 7.160 1.00 98.50 71 ALA A N 1
ATOM 502 C CA . ALA A 1 71 ? -8.260 3.007 7.199 1.00 98.50 71 ALA A CA 1
ATOM 503 C C . ALA A 1 71 ? -9.382 3.934 6.699 1.00 98.50 71 ALA A C 1
ATOM 505 O O . ALA A 1 71 ? -9.645 4.969 7.316 1.00 98.50 71 ALA A O 1
ATOM 506 N N . GLU A 1 72 ? -10.065 3.565 5.612 1.00 98.56 72 GLU A N 1
ATOM 507 C CA . GLU A 1 72 ? -11.222 4.313 5.103 1.00 98.56 72 GLU A CA 1
ATOM 508 C C . GLU A 1 72 ? -12.373 4.320 6.111 1.00 98.56 72 GLU A C 1
ATOM 510 O O . GLU A 1 72 ? -12.954 5.369 6.394 1.00 98.56 72 GLU A O 1
ATOM 515 N N . GLN A 1 73 ? -12.664 3.169 6.725 1.00 98.50 73 GLN A N 1
ATOM 516 C CA . GLN A 1 73 ? -13.686 3.081 7.767 1.00 98.50 73 GLN A CA 1
ATOM 517 C C . GLN A 1 73 ? -13.321 3.927 8.994 1.00 98.50 73 GLN A C 1
ATOM 519 O O . GLN A 1 73 ? -14.180 4.631 9.526 1.00 98.50 73 GLN A O 1
ATOM 524 N N . ALA A 1 74 ? -12.053 3.919 9.417 1.00 98.44 74 ALA A N 1
ATOM 525 C CA . ALA A 1 74 ? -11.575 4.758 10.512 1.00 98.44 74 ALA A CA 1
ATOM 526 C C . ALA A 1 74 ? -11.782 6.251 10.210 1.00 98.44 74 ALA A C 1
ATOM 528 O O . ALA A 1 74 ? -12.317 6.971 11.050 1.00 98.44 74 ALA A O 1
ATOM 529 N N . ALA A 1 75 ? -11.445 6.714 9.000 1.00 98.19 75 ALA A N 1
ATOM 530 C CA . ALA A 1 75 ? -11.685 8.096 8.578 1.00 98.19 75 ALA A CA 1
ATOM 531 C C . ALA A 1 75 ? -13.178 8.450 8.524 1.00 98.19 75 ALA A C 1
ATOM 533 O O . ALA A 1 75 ? -13.572 9.518 8.991 1.00 98.19 75 ALA A O 1
ATOM 534 N N . ALA A 1 76 ? -14.018 7.548 8.011 1.00 98.19 76 ALA A N 1
ATOM 535 C CA . ALA A 1 76 ? -15.463 7.754 7.954 1.00 98.19 76 ALA A CA 1
ATOM 536 C C . ALA A 1 76 ? -16.099 7.889 9.351 1.00 98.19 76 ALA A C 1
ATOM 538 O O . ALA A 1 76 ? -17.065 8.630 9.516 1.00 98.19 76 ALA A O 1
ATOM 539 N N . ARG A 1 77 ? -15.561 7.190 10.361 1.00 98.06 77 ARG A N 1
ATOM 540 C CA . ARG A 1 77 ? -16.060 7.222 11.747 1.00 98.06 77 ARG A CA 1
ATOM 541 C C . ARG A 1 77 ? -15.438 8.327 12.599 1.00 98.06 77 ARG A C 1
ATOM 543 O O . ARG A 1 77 ? -16.124 8.891 13.442 1.00 98.06 77 ARG A O 1
ATOM 550 N N . GLY A 1 78 ? -14.150 8.601 12.408 1.00 98.00 78 GLY A N 1
ATOM 551 C CA . GLY A 1 78 ? -13.356 9.508 13.241 1.00 98.00 78 GLY A CA 1
ATOM 552 C C . GLY A 1 78 ? -13.227 10.929 12.693 1.00 98.00 78 GLY A C 1
ATOM 553 O O . GLY A 1 78 ? -12.665 11.794 13.358 1.00 98.00 78 GLY A O 1
ATOM 554 N N . GLY A 1 79 ? -13.732 11.193 11.486 1.00 97.38 79 GLY A N 1
ATOM 555 C CA . GLY A 1 79 ? -13.759 12.534 10.914 1.00 97.38 79 GLY A CA 1
ATOM 556 C C . GLY A 1 79 ? -12.374 13.062 10.500 1.00 97.38 79 GLY A C 1
ATOM 557 O O . GLY A 1 79 ? -11.507 12.288 10.082 1.00 97.38 79 GLY A O 1
ATOM 558 N N . PRO A 1 80 ? -12.153 14.393 10.560 1.00 96.00 80 PRO A N 1
ATOM 559 C CA . PRO A 1 80 ? -10.957 15.032 10.003 1.00 96.00 80 PRO A CA 1
ATOM 560 C C . PRO A 1 80 ? -9.625 14.547 10.586 1.00 96.00 80 PRO A C 1
ATOM 562 O O . PRO A 1 80 ? -8.644 14.468 9.847 1.00 96.00 80 PRO A O 1
ATOM 565 N N . GLU A 1 81 ? -9.587 14.194 11.873 1.00 94.69 81 GLU A N 1
ATOM 566 C CA . GLU A 1 81 ? -8.380 13.687 12.540 1.00 94.69 81 GLU A CA 1
ATOM 567 C C . GLU A 1 81 ? -7.900 12.378 11.893 1.00 94.69 81 GLU A C 1
ATOM 569 O O . GLU A 1 81 ? -6.741 12.241 11.493 1.00 94.69 81 GLU A O 1
ATOM 574 N N . PHE A 1 82 ? -8.828 11.444 11.674 1.00 98.19 82 PHE A N 1
ATOM 575 C CA . PHE A 1 82 ? -8.532 10.157 11.052 1.00 98.19 82 PHE A CA 1
ATOM 576 C C . PHE A 1 82 ? -8.360 10.246 9.531 1.00 98.19 82 PHE A C 1
ATOM 578 O O . PHE A 1 82 ? -7.768 9.346 8.939 1.00 98.19 82 PHE A O 1
ATOM 585 N N . ALA A 1 83 ? -8.794 11.329 8.879 1.00 98.31 83 ALA A N 1
ATOM 586 C CA . ALA A 1 83 ? -8.555 11.527 7.448 1.00 98.31 83 ALA A CA 1
ATOM 587 C C . ALA A 1 83 ? -7.054 11.645 7.122 1.00 98.31 83 ALA A C 1
ATOM 589 O O . ALA A 1 83 ? -6.596 11.080 6.127 1.00 98.31 83 ALA A O 1
ATOM 590 N N . ALA A 1 84 ? -6.276 12.329 7.972 1.00 97.44 84 ALA A N 1
ATOM 591 C CA . ALA A 1 84 ? -4.823 12.407 7.818 1.00 97.44 84 ALA A CA 1
ATOM 592 C C . ALA A 1 84 ? -4.154 11.043 8.066 1.00 97.44 84 ALA A C 1
ATOM 594 O O . ALA A 1 84 ? -3.276 10.639 7.301 1.00 97.44 84 ALA A O 1
ATOM 595 N N . LEU A 1 85 ? -4.606 10.311 9.094 1.00 98.25 85 LEU A N 1
ATOM 596 C CA . LEU A 1 85 ? -4.136 8.953 9.398 1.00 98.25 85 LEU A CA 1
ATOM 597 C C . LEU A 1 85 ? -4.415 7.980 8.248 1.00 98.25 85 LEU A C 1
ATOM 599 O O . LEU A 1 85 ? -3.535 7.208 7.865 1.00 98.25 85 LEU A O 1
ATOM 603 N N . ARG A 1 86 ? -5.609 8.054 7.654 1.00 98.44 86 ARG A N 1
ATOM 604 C CA . ARG A 1 86 ? -5.968 7.297 6.454 1.00 98.44 86 ARG A CA 1
ATOM 605 C C . ARG A 1 86 ? -5.037 7.631 5.301 1.00 98.44 86 ARG A C 1
ATOM 607 O O . ARG A 1 86 ? -4.441 6.718 4.745 1.00 98.44 86 ARG A O 1
ATOM 614 N N . ASP A 1 87 ? -4.888 8.908 4.948 1.00 98.56 87 ASP A N 1
ATOM 615 C CA . ASP A 1 87 ? -4.014 9.316 3.839 1.00 98.56 87 ASP A CA 1
ATOM 616 C C . ASP A 1 87 ? -2.575 8.797 4.039 1.00 98.56 87 ASP A C 1
ATOM 618 O O . ASP A 1 87 ? -1.943 8.317 3.096 1.00 98.56 87 ASP A O 1
ATOM 622 N N . PHE A 1 88 ? -2.078 8.796 5.279 1.00 98.56 88 PHE A N 1
ATOM 623 C CA . PHE A 1 88 ? -0.768 8.236 5.606 1.00 98.56 88 PHE A CA 1
ATOM 624 C C . PHE A 1 88 ? -0.693 6.713 5.397 1.00 98.56 88 PHE A C 1
ATOM 626 O O . PHE A 1 88 ? 0.270 6.215 4.805 1.00 98.56 88 PHE A O 1
ATOM 633 N N . LEU A 1 89 ? -1.710 5.971 5.847 1.00 98.50 89 LEU A N 1
ATOM 634 C CA . LEU A 1 89 ? -1.800 4.518 5.673 1.00 98.50 89 LEU A CA 1
ATOM 635 C C . LEU A 1 89 ? -1.940 4.113 4.203 1.00 98.50 89 LEU A C 1
ATOM 637 O O . LEU A 1 89 ? -1.241 3.199 3.769 1.00 98.50 89 LEU A O 1
ATOM 641 N N . LEU A 1 90 ? -2.762 4.824 3.425 1.00 98.75 90 LEU A N 1
ATOM 642 C CA . LEU A 1 90 ? -2.892 4.609 1.980 1.00 98.75 90 LEU A CA 1
ATOM 643 C C . LEU A 1 90 ? -1.557 4.836 1.260 1.00 98.75 90 LEU A C 1
ATOM 645 O O . LEU A 1 90 ? -1.204 4.084 0.355 1.00 98.75 90 LEU A O 1
ATOM 649 N N . GLY A 1 91 ? -0.778 5.834 1.692 1.00 98.62 91 GLY A N 1
ATOM 650 C CA . GLY A 1 91 ? 0.569 6.050 1.172 1.00 98.62 91 GLY A CA 1
ATOM 651 C C . GLY A 1 91 ? 1.495 4.861 1.431 1.00 98.62 91 GLY A C 1
ATOM 652 O O . GLY A 1 91 ? 2.172 4.393 0.516 1.00 98.62 91 GLY A O 1
ATOM 653 N N . ASN A 1 92 ? 1.469 4.309 2.647 1.00 98.62 92 ASN A N 1
ATOM 654 C CA . ASN A 1 92 ? 2.268 3.131 2.989 1.00 98.62 92 ASN A CA 1
ATOM 655 C C . ASN A 1 92 ? 1.828 1.883 2.206 1.00 98.62 92 ASN A C 1
ATOM 657 O O . ASN A 1 92 ? 2.678 1.145 1.710 1.00 98.62 92 ASN A O 1
ATOM 661 N N . ALA A 1 93 ? 0.518 1.669 2.062 1.00 98.56 93 ALA A N 1
ATOM 662 C CA . ALA A 1 93 ? -0.066 0.581 1.282 1.00 98.56 93 ALA A CA 1
ATOM 663 C C . ALA A 1 93 ? 0.359 0.648 -0.195 1.00 98.56 93 ALA A C 1
ATOM 665 O O . ALA A 1 93 ? 0.877 -0.323 -0.753 1.00 98.56 93 ALA A O 1
ATOM 666 N N . ALA A 1 94 ? 0.223 1.821 -0.819 1.00 98.56 94 ALA A N 1
ATOM 667 C CA . ALA A 1 94 ? 0.669 2.053 -2.188 1.00 98.56 94 ALA A CA 1
ATOM 668 C C . ALA A 1 94 ? 2.184 1.847 -2.341 1.00 98.56 94 ALA A C 1
ATOM 670 O O . ALA A 1 94 ? 2.627 1.250 -3.321 1.00 98.56 94 ALA A O 1
ATOM 671 N N . PHE A 1 95 ? 2.990 2.263 -1.361 1.00 98.62 95 PHE A N 1
ATOM 672 C CA . PHE A 1 95 ? 4.438 2.064 -1.409 1.00 98.62 95 PHE A CA 1
ATOM 673 C C . PHE A 1 95 ? 4.849 0.589 -1.266 1.00 98.62 95 PHE A C 1
ATOM 675 O O . PHE A 1 95 ? 5.783 0.155 -1.939 1.00 98.62 95 PHE A O 1
ATOM 682 N N . GLN A 1 96 ? 4.135 -0.213 -0.466 1.00 98.44 96 GLN A N 1
ATOM 683 C CA . GLN A 1 96 ? 4.338 -1.668 -0.437 1.00 98.44 96 GLN A CA 1
ATOM 684 C C . GLN A 1 96 ? 4.034 -2.302 -1.803 1.00 98.44 96 GLN A C 1
ATOM 686 O O . GLN A 1 96 ? 4.836 -3.094 -2.303 1.00 98.44 96 GLN A O 1
ATOM 691 N N . ARG A 1 97 ? 2.932 -1.905 -2.458 1.00 98.38 97 ARG A N 1
ATOM 692 C CA . ARG A 1 97 ? 2.615 -2.370 -3.823 1.00 98.38 97 ARG A CA 1
ATOM 693 C C . ARG A 1 97 ? 3.651 -1.919 -4.848 1.00 98.38 97 ARG A C 1
ATOM 695 O O . ARG A 1 97 ? 4.030 -2.710 -5.703 1.00 98.38 97 ARG A O 1
ATOM 702 N N . CYS A 1 98 ? 4.154 -0.690 -4.732 1.00 98.38 98 CYS A N 1
ATOM 703 C CA . CYS A 1 98 ? 5.265 -0.198 -5.544 1.00 98.38 98 CYS 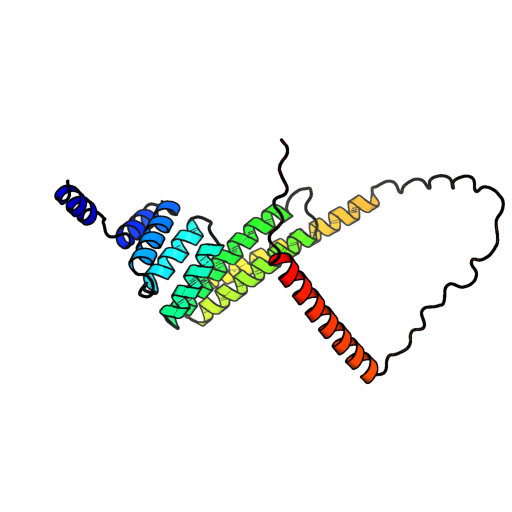A CA 1
ATOM 704 C C . CYS A 1 98 ? 6.496 -1.098 -5.401 1.00 98.38 98 CYS A C 1
ATOM 706 O O . CYS A 1 98 ? 7.097 -1.460 -6.407 1.00 98.38 98 CYS A O 1
ATOM 708 N N . ALA A 1 99 ? 6.884 -1.459 -4.176 1.00 98.31 99 ALA A N 1
ATOM 709 C CA . ALA A 1 99 ? 8.045 -2.314 -3.944 1.00 98.31 99 ALA A CA 1
ATOM 710 C C . ALA A 1 99 ? 7.859 -3.709 -4.566 1.00 98.31 99 ALA A C 1
ATOM 712 O O . ALA A 1 99 ? 8.761 -4.197 -5.244 1.00 98.31 99 ALA A O 1
ATOM 713 N N . ALA A 1 100 ? 6.677 -4.311 -4.403 1.00 97.44 100 ALA A N 1
ATOM 714 C CA . ALA A 1 100 ? 6.356 -5.602 -5.009 1.00 97.44 100 ALA A CA 1
ATOM 715 C C . ALA A 1 100 ? 6.360 -5.542 -6.549 1.00 97.44 100 ALA A C 1
ATOM 717 O O . ALA A 1 100 ? 6.984 -6.380 -7.197 1.00 97.44 100 ALA A O 1
ATOM 718 N N . ALA A 1 101 ? 5.728 -4.521 -7.137 1.00 97.31 101 ALA A N 1
ATOM 719 C CA . ALA A 1 101 ? 5.702 -4.317 -8.586 1.00 97.31 101 ALA A CA 1
ATOM 720 C C . ALA A 1 101 ? 7.102 -4.040 -9.155 1.00 97.31 101 ALA A C 1
ATOM 722 O O . ALA A 1 101 ? 7.448 -4.553 -10.213 1.00 97.31 101 ALA A O 1
ATOM 723 N N . ALA A 1 102 ? 7.934 -3.278 -8.440 1.00 98.06 102 ALA A N 1
ATOM 724 C CA . ALA A 1 102 ? 9.316 -3.024 -8.834 1.00 98.06 102 ALA A CA 1
ATOM 725 C C . ALA A 1 102 ? 10.158 -4.308 -8.836 1.00 98.06 102 ALA A C 1
ATOM 727 O O . ALA A 1 102 ? 10.945 -4.517 -9.754 1.00 98.06 102 ALA A O 1
ATOM 728 N N . ALA A 1 103 ? 9.972 -5.181 -7.841 1.00 97.62 103 ALA A N 1
ATOM 729 C CA . ALA A 1 103 ? 10.649 -6.474 -7.794 1.00 97.62 103 ALA A CA 1
ATOM 730 C C . ALA A 1 103 ? 10.237 -7.375 -8.970 1.00 97.62 103 ALA A C 1
ATOM 732 O O . ALA A 1 103 ? 11.093 -7.998 -9.589 1.00 97.62 103 ALA A O 1
ATOM 733 N N . GLN A 1 104 ? 8.947 -7.397 -9.320 1.00 96.94 104 GLN A N 1
ATOM 734 C CA . GLN A 1 104 ? 8.454 -8.121 -10.498 1.00 96.94 104 GLN A CA 1
ATOM 735 C C . GLN A 1 104 ? 9.014 -7.542 -11.805 1.00 96.94 104 GLN A C 1
ATOM 737 O O . GLN A 1 104 ? 9.453 -8.297 -12.667 1.00 96.94 104 GLN A O 1
ATOM 742 N N . ALA A 1 105 ? 9.050 -6.212 -11.937 1.00 97.25 105 ALA A N 1
ATOM 743 C CA . ALA A 1 105 ? 9.569 -5.523 -13.119 1.00 97.25 105 ALA A CA 1
ATOM 744 C C . ALA A 1 105 ? 11.081 -5.712 -13.331 1.00 97.25 105 ALA A C 1
ATOM 746 O O . ALA A 1 105 ? 11.564 -5.550 -14.446 1.00 97.25 105 ALA A O 1
ATOM 747 N N . ALA A 1 106 ? 11.824 -6.058 -12.278 1.00 96.62 106 ALA A N 1
ATOM 748 C CA . ALA A 1 106 ? 13.248 -6.375 -12.353 1.00 96.62 106 ALA A CA 1
ATOM 749 C C . ALA A 1 106 ? 13.534 -7.836 -12.760 1.00 96.62 106 ALA A C 1
ATOM 751 O O . ALA A 1 106 ? 14.698 -8.220 -12.868 1.00 96.62 106 ALA A O 1
ATOM 752 N N . GLY A 1 107 ? 12.499 -8.663 -12.951 1.00 96.25 107 GLY A N 1
ATOM 753 C CA . GLY A 1 107 ? 12.655 -10.047 -13.395 1.00 96.25 107 GLY A CA 1
ATOM 754 C C . GLY A 1 107 ? 13.189 -10.153 -14.833 1.00 96.25 107 GLY A C 1
ATOM 755 O O . GLY A 1 107 ? 12.954 -9.257 -15.642 1.00 96.25 107 GLY A O 1
ATOM 756 N N . PRO A 1 108 ? 13.872 -11.256 -15.189 1.00 92.94 108 PRO A N 1
ATOM 757 C CA . PRO A 1 108 ? 14.480 -11.428 -16.515 1.00 92.94 108 PRO A CA 1
ATOM 758 C C . PRO A 1 108 ? 13.451 -11.448 -17.654 1.00 92.94 108 PRO A C 1
ATOM 760 O O . PRO A 1 108 ? 13.746 -11.019 -18.764 1.00 92.94 108 PRO A O 1
ATOM 763 N N . GLU A 1 109 ? 12.235 -11.912 -17.369 1.00 91.62 109 GLU A N 1
ATOM 764 C CA . GLU A 1 109 ? 11.127 -11.995 -18.328 1.00 91.62 109 GLU A CA 1
ATOM 765 C C . GLU A 1 109 ? 10.196 -10.776 -18.266 1.00 91.62 109 GLU A C 1
ATOM 767 O O . GLU A 1 109 ? 9.145 -10.752 -18.904 1.00 91.62 109 GLU A O 1
ATOM 772 N N . ALA A 1 110 ? 10.538 -9.757 -17.473 1.00 92.69 110 ALA A N 1
ATOM 773 C CA . ALA A 1 110 ? 9.670 -8.608 -17.305 1.00 92.69 110 ALA A CA 1
ATOM 774 C C . ALA A 1 110 ? 9.603 -7.760 -18.583 1.00 92.69 110 ALA A C 1
ATOM 776 O O . ALA A 1 110 ? 10.605 -7.408 -19.213 1.00 92.69 110 ALA A O 1
ATOM 777 N N . GLU A 1 111 ? 8.382 -7.385 -18.940 1.00 90.50 111 GLU A N 1
ATOM 778 C CA . GLU A 1 111 ? 8.116 -6.422 -19.998 1.00 90.50 111 GLU A CA 1
ATOM 779 C C . GLU A 1 111 ? 8.405 -4.986 -19.524 1.00 90.50 111 GLU A C 1
ATOM 781 O O . GLU A 1 111 ? 8.145 -4.673 -18.362 1.00 90.50 111 GLU A O 1
ATOM 786 N N . PRO A 1 112 ? 8.874 -4.059 -20.387 1.00 85.38 112 PRO A N 1
ATOM 787 C CA . PRO A 1 112 ? 9.147 -2.674 -20.005 1.00 85.38 112 PRO A CA 1
ATOM 788 C C . PRO A 1 112 ? 7.954 -1.972 -19.351 1.00 85.38 112 PRO A C 1
ATOM 790 O O . PRO A 1 112 ? 8.149 -1.143 -18.462 1.00 85.38 112 PRO A O 1
ATOM 793 N N . PHE A 1 113 ? 6.725 -2.335 -19.740 1.00 91.81 113 PHE A N 1
ATOM 794 C CA . PHE A 1 113 ? 5.507 -1.791 -19.136 1.00 91.81 113 PHE A CA 1
ATOM 795 C C . PHE A 1 113 ? 5.305 -2.232 -17.675 1.00 91.81 113 PHE A C 1
ATOM 797 O O . PHE A 1 113 ? 4.525 -1.616 -16.951 1.00 91.81 113 PHE A O 1
ATOM 804 N N . ALA A 1 114 ? 6.009 -3.263 -17.192 1.00 94.62 114 ALA A N 1
ATOM 805 C CA . ALA A 1 114 ? 5.964 -3.669 -15.787 1.00 94.62 114 ALA A CA 1
ATOM 806 C C . ALA A 1 114 ? 6.449 -2.540 -14.858 1.00 94.62 114 ALA A C 1
ATOM 808 O O . ALA A 1 114 ? 5.908 -2.357 -13.765 1.00 94.62 114 ALA A O 1
ATOM 809 N N . TYR A 1 115 ? 7.399 -1.714 -15.316 1.00 97.06 115 TYR A N 1
ATOM 810 C CA . TYR A 1 115 ? 7.831 -0.525 -14.579 1.00 97.06 115 TYR A CA 1
ATOM 811 C C . TYR A 1 115 ? 6.753 0.561 -14.504 1.00 97.06 115 TYR A C 1
ATOM 813 O O . TYR A 1 115 ? 6.729 1.310 -13.527 1.00 97.06 115 TYR A O 1
ATOM 821 N N . ASP A 1 116 ? 5.837 0.645 -15.473 1.00 97.69 116 ASP A N 1
ATOM 822 C CA . ASP A 1 116 ? 4.766 1.650 -15.454 1.00 97.69 116 ASP A CA 1
ATOM 823 C C . ASP A 1 116 ? 3.801 1.411 -14.284 1.00 97.69 116 ASP A C 1
ATOM 825 O O . ASP A 1 116 ? 3.363 2.360 -13.631 1.00 97.69 116 ASP A O 1
ATOM 829 N N . VAL A 1 117 ? 3.548 0.144 -13.941 1.00 97.62 117 VAL A N 1
ATOM 830 C CA . VAL A 1 117 ? 2.744 -0.232 -12.768 1.00 97.62 117 VAL A CA 1
ATOM 831 C C . VAL A 1 117 ? 3.429 0.203 -11.468 1.00 97.62 117 VAL A C 1
ATOM 833 O O . VAL A 1 117 ? 2.794 0.802 -10.598 1.00 97.62 117 VAL A O 1
ATOM 836 N N . ALA A 1 118 ? 4.734 -0.053 -11.332 1.00 97.69 118 ALA A N 1
ATOM 837 C CA . ALA A 1 118 ? 5.498 0.369 -10.157 1.00 97.69 118 ALA A CA 1
ATOM 838 C C . ALA A 1 118 ? 5.521 1.901 -10.010 1.00 97.69 118 ALA A C 1
ATOM 840 O O . ALA A 1 118 ? 5.324 2.420 -8.909 1.00 97.69 118 ALA A O 1
ATOM 841 N N . ILE A 1 119 ? 5.701 2.625 -11.120 1.00 98.06 119 ILE A N 1
ATOM 842 C CA . ILE A 1 119 ? 5.664 4.093 -11.157 1.00 98.06 119 ILE A CA 1
ATOM 843 C C . ILE A 1 119 ? 4.294 4.606 -10.701 1.00 98.06 119 ILE A C 1
ATOM 845 O O . ILE A 1 119 ? 4.239 5.459 -9.816 1.00 98.06 119 ILE A O 1
ATOM 849 N N . ALA A 1 120 ? 3.194 4.052 -11.219 1.00 98.25 120 ALA A N 1
ATOM 850 C CA . ALA A 1 120 ? 1.844 4.461 -10.829 1.00 98.25 120 ALA A CA 1
ATOM 851 C C . ALA A 1 120 ? 1.587 4.281 -9.319 1.00 98.25 120 ALA A C 1
ATOM 853 O O . ALA A 1 120 ? 1.002 5.153 -8.662 1.00 98.25 120 ALA A O 1
ATOM 854 N N . TYR A 1 121 ? 2.070 3.183 -8.728 1.00 98.56 121 TYR A N 1
ATOM 855 C CA . TYR A 1 121 ? 1.994 2.984 -7.279 1.00 98.56 121 TYR A CA 1
ATOM 856 C C . TYR A 1 121 ? 2.856 3.979 -6.491 1.00 98.56 121 TYR A C 1
ATOM 858 O O . TYR A 1 121 ? 2.397 4.497 -5.471 1.00 98.56 121 TYR A O 1
ATOM 866 N N . ALA A 1 122 ? 4.069 4.297 -6.951 1.00 98.56 122 ALA A N 1
ATOM 867 C CA . ALA A 1 122 ? 4.911 5.305 -6.305 1.00 98.56 122 ALA A CA 1
ATOM 868 C C . ALA A 1 122 ? 4.289 6.715 -6.367 1.00 98.56 122 ALA A C 1
ATOM 870 O O . ALA A 1 122 ? 4.340 7.457 -5.383 1.00 98.56 122 ALA A O 1
ATOM 871 N N . GLU A 1 123 ? 3.644 7.079 -7.480 1.00 98.62 123 GLU A N 1
ATOM 872 C CA . GLU A 1 123 ? 2.908 8.344 -7.612 1.00 98.62 123 GLU A CA 1
ATOM 873 C C . GLU A 1 123 ? 1.700 8.394 -6.669 1.00 98.62 123 GLU A C 1
ATOM 875 O O . GLU A 1 123 ? 1.470 9.413 -6.008 1.00 98.62 123 GL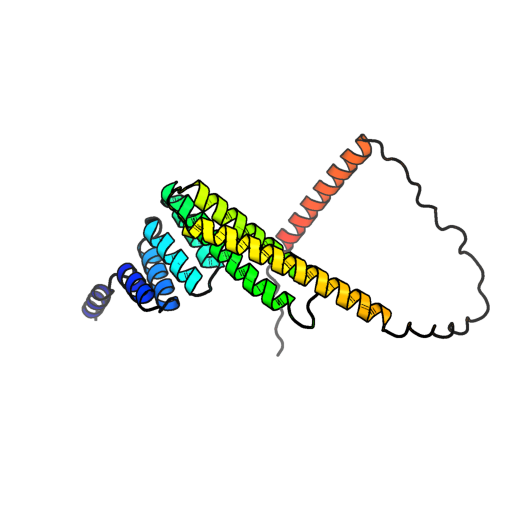U A O 1
ATOM 880 N N . SER A 1 124 ? 0.981 7.275 -6.543 1.00 98.50 124 SER A N 1
ATOM 881 C CA . SER A 1 124 ? -0.133 7.126 -5.600 1.00 98.50 124 SER A CA 1
ATOM 882 C C . SER A 1 124 ? 0.331 7.292 -4.150 1.00 98.50 124 SER A C 1
ATOM 884 O O . SER A 1 124 ? -0.283 8.042 -3.386 1.00 98.50 124 SER A O 1
ATOM 886 N N . ALA A 1 125 ? 1.455 6.662 -3.792 1.00 98.56 125 ALA A N 1
ATOM 887 C CA . ALA A 1 125 ? 2.065 6.778 -2.471 1.00 98.56 125 ALA A CA 1
ATOM 888 C C . ALA A 1 125 ? 2.462 8.227 -2.152 1.00 98.56 125 ALA A C 1
ATOM 890 O O . ALA A 1 125 ? 2.070 8.768 -1.115 1.00 98.56 125 ALA A O 1
ATOM 891 N N . ARG A 1 126 ? 3.162 8.891 -3.086 1.00 98.69 126 ARG A N 1
ATOM 892 C CA . ARG A 1 126 ? 3.527 10.312 -2.981 1.00 98.69 126 ARG A CA 1
ATOM 893 C C . ARG A 1 126 ? 2.299 11.188 -2.747 1.00 98.69 126 ARG A C 1
ATOM 895 O O . ARG A 1 126 ? 2.297 12.000 -1.826 1.00 98.69 126 ARG A O 1
ATOM 902 N N . GLY A 1 127 ? 1.264 11.029 -3.573 1.00 98.44 127 GLY A N 1
ATOM 903 C CA . GLY A 1 127 ? 0.046 11.832 -3.485 1.00 98.44 127 GLY A CA 1
ATOM 904 C C . GLY A 1 127 ? -0.675 11.659 -2.147 1.00 98.44 127 GLY A C 1
ATOM 905 O O . GLY A 1 127 ? -1.146 12.637 -1.570 1.00 98.44 127 GLY A O 1
ATOM 906 N N . ALA A 1 128 ? -0.731 10.433 -1.627 1.00 98.44 128 ALA A N 1
ATOM 907 C CA . ALA A 1 128 ? -1.354 10.143 -0.341 1.00 98.44 128 ALA A CA 1
ATOM 908 C C . ALA A 1 128 ? -0.571 10.749 0.837 1.00 98.44 128 ALA A C 1
ATOM 910 O O . ALA A 1 128 ? -1.151 11.467 1.651 1.00 98.44 128 ALA A O 1
ATOM 911 N N . TRP A 1 129 ? 0.755 10.585 0.883 1.00 98.62 129 TRP A N 1
ATOM 912 C CA . TRP A 1 129 ? 1.573 11.206 1.930 1.00 98.62 129 TRP A CA 1
ATOM 913 C C . TRP A 1 129 ? 1.593 12.734 1.858 1.00 98.62 129 TRP A C 1
ATOM 915 O O . TRP A 1 129 ? 1.597 13.387 2.900 1.00 98.62 129 TRP A O 1
ATOM 925 N N . GLN A 1 130 ? 1.534 13.318 0.659 1.00 98.44 130 GLN A N 1
ATOM 926 C CA . GLN A 1 130 ? 1.404 14.766 0.502 1.00 98.44 130 GLN A CA 1
ATOM 927 C C . GLN A 1 130 ? 0.082 15.269 1.095 1.00 98.44 130 GLN A C 1
ATOM 929 O O . GLN A 1 130 ? 0.086 16.249 1.837 1.00 98.44 130 GLN A O 1
ATOM 934 N N . ARG A 1 131 ? -1.042 14.581 0.840 1.00 98.19 131 ARG A N 1
ATOM 935 C CA . ARG A 1 131 ? -2.326 14.913 1.482 1.00 98.19 131 ARG A CA 1
ATOM 936 C C . ARG A 1 131 ? -2.253 14.784 3.005 1.00 98.19 131 ARG A C 1
ATOM 938 O O . ARG A 1 131 ? -2.724 15.682 3.696 1.00 98.19 131 ARG A O 1
ATOM 945 N N . ALA A 1 132 ? -1.617 13.732 3.525 1.00 97.38 132 ALA A N 1
ATOM 946 C CA . ALA A 1 132 ? -1.421 13.561 4.966 1.00 97.38 132 ALA A CA 1
ATOM 947 C C . ALA A 1 132 ? -0.613 14.721 5.581 1.00 97.38 132 ALA A C 1
ATOM 949 O O . ALA A 1 132 ? -1.035 15.304 6.579 1.00 97.38 132 ALA A O 1
ATOM 950 N N . ALA A 1 133 ? 0.501 15.110 4.949 1.00 97.00 133 ALA A N 1
ATOM 951 C CA . ALA A 1 133 ? 1.352 16.215 5.396 1.00 97.00 133 ALA A CA 1
ATOM 952 C C . ALA A 1 133 ? 0.651 17.586 5.332 1.00 97.00 133 ALA A C 1
ATOM 954 O O . ALA A 1 133 ? 0.911 18.447 6.167 1.00 97.00 133 ALA A O 1
ATOM 955 N N . LEU A 1 134 ? -0.246 17.795 4.361 1.00 97.06 134 LEU A N 1
ATOM 956 C CA . LEU A 1 134 ? -1.044 19.022 4.261 1.00 97.06 134 LEU A CA 1
ATOM 957 C C . LEU A 1 134 ? -2.120 19.113 5.349 1.00 97.06 134 LEU A C 1
ATOM 959 O O . LEU A 1 134 ? -2.444 20.207 5.798 1.00 97.06 134 LEU A O 1
ATOM 963 N N . ARG A 1 135 ? -2.680 17.975 5.776 1.00 97.19 135 ARG A N 1
ATOM 964 C CA . ARG A 1 135 ? -3.703 17.929 6.833 1.00 97.19 135 ARG A CA 1
ATOM 965 C C . ARG A 1 135 ? -3.128 18.097 8.234 1.00 97.19 135 ARG A C 1
ATOM 967 O O . ARG A 1 135 ? -3.849 18.536 9.123 1.00 97.19 135 ARG A O 1
ATOM 974 N N . ARG A 1 136 ? -1.860 17.734 8.434 1.00 95.50 136 ARG A N 1
ATOM 975 C CA . ARG A 1 136 ? -1.192 17.776 9.734 1.00 95.50 136 ARG A CA 1
ATOM 976 C C . ARG A 1 136 ? 0.208 18.376 9.599 1.00 95.50 136 ARG A C 1
ATOM 978 O O . ARG A 1 136 ? 1.144 17.724 9.134 1.00 95.50 136 ARG A O 1
ATOM 985 N N . THR A 1 137 ? 0.346 19.632 10.017 1.00 91.56 137 THR A N 1
ATOM 986 C CA . THR A 1 137 ? 1.571 20.431 9.848 1.00 91.56 137 THR A CA 1
ATOM 987 C C . THR A 1 137 ? 2.760 19.885 10.648 1.00 91.56 137 THR A C 1
ATOM 989 O O . THR A 1 137 ? 3.904 19.975 10.194 1.00 91.56 137 THR A O 1
ATOM 992 N N . ASP A 1 138 ? 2.516 19.230 11.782 1.00 95.12 138 ASP A N 1
ATOM 993 C CA . ASP A 1 138 ? 3.513 18.648 12.688 1.00 95.12 138 ASP A CA 1
ATOM 994 C C . ASP A 1 138 ? 3.876 17.185 12.359 1.00 95.12 138 ASP A C 1
ATOM 996 O O . ASP A 1 138 ? 4.273 16.438 13.247 1.00 95.12 138 ASP A O 1
ATOM 1000 N N . TRP A 1 139 ? 3.774 16.754 11.092 1.00 96.88 139 TRP A N 1
ATOM 1001 C CA . TRP A 1 139 ? 4.036 15.358 10.706 1.00 96.88 139 TRP A CA 1
ATOM 1002 C C . TRP A 1 139 ? 5.289 15.166 9.820 1.00 96.88 139 TRP A C 1
ATOM 1004 O O . TRP A 1 139 ? 5.183 15.015 8.596 1.00 96.88 139 TRP A O 1
ATOM 1014 N N . PRO A 1 140 ? 6.510 15.171 10.391 1.00 97.50 140 PRO A N 1
ATOM 1015 C CA . PRO A 1 140 ? 7.749 15.060 9.617 1.00 97.50 140 PRO A CA 1
ATOM 1016 C C . PRO A 1 140 ? 7.913 13.707 8.907 1.00 97.50 140 PRO A C 1
ATOM 1018 O O . PRO A 1 140 ? 8.517 13.651 7.838 1.00 97.50 140 PRO A O 1
ATOM 1021 N N . GLU A 1 141 ? 7.349 12.624 9.441 1.00 98.12 141 GLU A N 1
ATOM 1022 C CA . GLU A 1 141 ? 7.353 11.297 8.815 1.00 98.12 141 GLU A CA 1
ATOM 1023 C C . GLU A 1 141 ? 6.672 11.317 7.442 1.00 98.12 141 GLU A C 1
ATOM 1025 O O . GLU A 1 141 ? 7.201 10.739 6.493 1.00 98.12 141 GLU A O 1
ATOM 1030 N N . ALA A 1 142 ? 5.530 12.003 7.312 1.00 97.81 142 ALA A N 1
ATOM 1031 C CA . ALA A 1 142 ? 4.812 12.113 6.043 1.00 97.81 142 ALA A CA 1
ATOM 1032 C C . ALA A 1 142 ? 5.659 12.841 4.988 1.00 97.81 142 ALA A C 1
ATOM 1034 O O . ALA A 1 142 ? 5.753 12.380 3.852 1.00 97.81 142 ALA A O 1
ATOM 1035 N N . ARG A 1 143 ? 6.355 13.919 5.377 1.00 98.38 143 ARG A N 1
ATOM 1036 C CA . ARG A 1 143 ? 7.275 14.655 4.490 1.00 98.38 143 ARG A CA 1
ATOM 1037 C C . ARG A 1 143 ? 8.461 13.798 4.042 1.00 98.38 143 ARG A C 1
ATOM 1039 O O . ARG A 1 143 ? 8.701 13.684 2.844 1.00 98.38 143 ARG A O 1
ATOM 1046 N N . ARG A 1 144 ? 9.125 13.105 4.976 1.00 98.50 144 ARG A N 1
ATOM 1047 C CA . ARG A 1 144 ? 10.215 12.165 4.646 1.00 98.50 144 ARG A CA 1
ATOM 1048 C C . ARG A 1 144 ? 9.752 11.056 3.701 1.00 98.50 144 ARG A C 1
ATOM 1050 O O . ARG A 1 144 ? 10.496 10.622 2.827 1.00 98.50 144 ARG A O 1
ATOM 1057 N N . ASN A 1 145 ? 8.517 10.584 3.856 1.00 98.50 145 ASN A N 1
ATOM 1058 C CA . ASN A 1 145 ? 7.965 9.578 2.956 1.00 98.50 145 ASN A CA 1
ATOM 1059 C C . ASN A 1 145 ? 7.665 10.143 1.553 1.00 98.50 145 ASN A C 1
ATOM 1061 O O . ASN A 1 145 ? 7.901 9.442 0.571 1.00 98.50 145 ASN A O 1
ATOM 1065 N N . VAL A 1 146 ? 7.226 11.404 1.428 1.00 98.56 146 VAL A N 1
ATOM 1066 C CA . VAL A 1 146 ? 7.110 12.087 0.121 1.00 98.56 146 VAL A CA 1
ATOM 1067 C C . VAL A 1 146 ? 8.467 12.142 -0.584 1.00 98.56 146 VAL A C 1
ATOM 1069 O O . VAL A 1 146 ? 8.557 11.774 -1.754 1.00 98.56 146 VAL A O 1
ATOM 1072 N N . GLU A 1 147 ? 9.526 12.534 0.126 1.00 98.44 147 GLU A N 1
ATOM 1073 C CA . GLU A 1 147 ? 10.897 12.553 -0.408 1.00 98.44 147 GLU A CA 1
ATOM 1074 C C . GLU A 1 147 ? 11.341 11.156 -0.856 1.00 98.44 147 GLU A C 1
ATOM 1076 O O . GLU A 1 147 ? 11.824 10.978 -1.976 1.00 98.44 147 GLU A O 1
ATOM 1081 N N . ARG A 1 148 ? 11.091 10.132 -0.029 1.00 98.69 148 ARG A N 1
ATOM 1082 C CA . ARG A 1 148 ? 11.370 8.734 -0.384 1.00 98.69 148 ARG A CA 1
ATOM 1083 C C . ARG A 1 148 ? 10.631 8.306 -1.655 1.00 98.69 148 ARG A C 1
ATOM 1085 O O . ARG A 1 148 ? 11.219 7.624 -2.491 1.00 98.69 148 ARG A O 1
ATOM 1092 N N . ALA A 1 149 ? 9.368 8.702 -1.822 1.00 98.38 149 ALA A N 1
ATOM 1093 C CA . ALA A 1 149 ? 8.595 8.401 -3.027 1.00 98.38 149 ALA A CA 1
ATOM 1094 C C . ALA A 1 149 ? 9.198 9.060 -4.275 1.00 98.38 149 ALA A C 1
ATOM 1096 O O . ALA A 1 149 ? 9.260 8.431 -5.328 1.00 98.38 149 ALA A O 1
ATOM 1097 N N . LEU A 1 150 ? 9.664 10.309 -4.162 1.00 98.44 150 LEU A N 1
ATOM 1098 C CA . LEU A 1 150 ? 10.302 11.036 -5.263 1.00 98.44 150 LEU A CA 1
ATOM 1099 C C . LEU A 1 150 ? 11.602 10.363 -5.713 1.00 98.44 150 LEU A C 1
ATOM 1101 O O . LEU A 1 150 ? 11.773 10.122 -6.907 1.00 98.44 150 LEU A O 1
ATOM 1105 N N . LEU A 1 151 ? 12.464 9.984 -4.765 1.00 98.50 151 LEU A N 1
ATOM 1106 C CA . LEU A 1 151 ? 13.689 9.236 -5.064 1.00 98.50 151 LEU A CA 1
ATOM 1107 C C . LEU A 1 151 ? 13.371 7.897 -5.740 1.00 98.50 151 LEU A C 1
ATOM 1109 O O . LEU A 1 151 ? 14.006 7.529 -6.730 1.00 98.50 151 LEU A O 1
ATOM 1113 N N . LYS A 1 152 ? 12.344 7.187 -5.251 1.00 98.38 152 LYS A N 1
ATOM 1114 C CA . LYS A 1 152 ? 11.927 5.917 -5.851 1.00 98.38 152 LYS A CA 1
ATOM 1115 C C . LYS A 1 152 ? 11.394 6.094 -7.275 1.00 98.38 152 LYS A C 1
ATOM 1117 O O . LYS A 1 152 ? 11.676 5.266 -8.133 1.00 98.38 152 LYS A O 1
ATOM 1122 N N . LEU A 1 153 ? 10.659 7.173 -7.553 1.00 98.56 153 LEU A N 1
ATOM 1123 C CA . LEU A 1 153 ? 10.171 7.486 -8.900 1.00 98.56 153 LEU A CA 1
ATOM 1124 C C . LEU A 1 153 ? 11.311 7.725 -9.890 1.00 98.56 153 LEU A C 1
ATOM 1126 O O . LEU A 1 153 ? 11.258 7.229 -11.014 1.00 98.56 153 LEU A O 1
ATOM 1130 N N . GLU A 1 154 ? 12.337 8.471 -9.485 1.00 98.50 154 GLU A N 1
ATOM 1131 C CA . GLU A 1 154 ? 13.519 8.699 -10.318 1.00 98.50 154 GLU A CA 1
ATOM 1132 C C . GLU A 1 154 ? 14.262 7.387 -10.607 1.00 98.50 154 GLU A C 1
ATOM 1134 O O . GLU A 1 154 ? 14.615 7.103 -11.753 1.00 98.50 154 GLU A O 1
ATOM 1139 N N . GLU A 1 155 ? 14.448 6.550 -9.584 1.00 98.25 155 GLU A N 1
ATOM 1140 C CA . GLU A 1 155 ? 15.034 5.214 -9.723 1.00 98.25 155 GLU A CA 1
ATOM 1141 C C . GLU A 1 155 ? 14.263 4.354 -10.738 1.00 98.25 155 GLU A C 1
ATOM 1143 O O . GLU A 1 155 ? 14.861 3.850 -11.691 1.00 98.25 155 GLU A O 1
ATOM 1148 N N . LEU A 1 156 ? 12.940 4.239 -10.583 1.00 97.62 156 LEU A N 1
ATOM 1149 C CA . LEU A 1 156 ? 12.089 3.425 -11.456 1.00 97.62 156 LEU A CA 1
ATOM 1150 C C . LEU A 1 156 ? 12.095 3.919 -12.908 1.00 97.62 156 LEU A C 1
ATOM 1152 O O . LEU A 1 156 ? 12.113 3.112 -13.835 1.00 97.62 156 LEU A O 1
ATOM 1156 N N . ARG A 1 157 ? 12.123 5.239 -13.127 1.00 97.62 157 ARG A N 1
ATOM 1157 C CA . ARG A 1 157 ? 12.206 5.822 -14.477 1.00 97.62 157 ARG A CA 1
ATOM 1158 C C . ARG A 1 157 ? 13.526 5.471 -15.162 1.00 97.62 157 ARG A C 1
ATOM 1160 O O . ARG A 1 157 ? 13.501 5.041 -16.314 1.00 97.62 157 ARG A O 1
ATOM 1167 N N . ARG A 1 158 ? 14.653 5.567 -14.445 1.00 97.25 158 ARG A N 1
ATOM 1168 C CA . ARG A 1 158 ? 15.970 5.152 -14.964 1.00 97.25 158 ARG A CA 1
ATOM 1169 C C . ARG A 1 158 ? 16.010 3.661 -15.296 1.00 97.25 158 ARG A C 1
ATOM 1171 O O . ARG A 1 158 ? 16.532 3.287 -16.344 1.00 97.25 158 ARG A O 1
ATOM 1178 N N . GLN A 1 159 ? 15.438 2.818 -14.436 1.00 96.38 159 GLN A N 1
ATOM 1179 C CA . GLN A 1 159 ? 15.359 1.372 -14.671 1.00 96.38 159 GLN A CA 1
ATOM 1180 C C . GLN A 1 159 ? 14.515 1.041 -15.910 1.00 96.38 159 GLN A C 1
ATOM 1182 O O . GLN A 1 159 ? 14.962 0.275 -16.760 1.00 96.38 159 GLN A O 1
ATOM 1187 N N . ARG A 1 160 ? 13.355 1.688 -16.079 1.00 96.94 160 ARG A N 1
ATOM 1188 C CA . ARG A 1 160 ? 12.508 1.541 -17.273 1.00 96.94 160 ARG A CA 1
ATOM 1189 C C . ARG A 1 160 ? 13.249 1.902 -18.562 1.00 96.94 160 ARG A C 1
ATOM 1191 O O . ARG A 1 160 ? 13.174 1.174 -19.548 1.00 96.94 160 ARG A O 1
ATOM 1198 N N . GLU A 1 161 ? 13.973 3.020 -18.567 1.00 96.44 161 GLU A N 1
ATOM 1199 C CA . GLU A 1 161 ? 14.765 3.454 -19.726 1.00 96.44 161 GLU A CA 1
ATOM 1200 C C . GLU A 1 161 ? 15.923 2.499 -20.036 1.00 96.44 161 GLU A C 1
ATOM 1202 O O . GLU A 1 161 ? 16.196 2.213 -21.202 1.00 96.44 161 GLU A O 1
ATOM 1207 N N . ALA A 1 162 ? 16.599 1.975 -19.010 1.00 95.00 162 ALA A N 1
ATOM 1208 C CA . ALA A 1 162 ? 17.634 0.960 -19.183 1.00 95.00 162 ALA A CA 1
ATOM 1209 C C . ALA A 1 162 ? 17.063 -0.336 -19.783 1.00 95.00 162 ALA A C 1
ATOM 1211 O O . ALA A 1 162 ? 17.591 -0.823 -20.780 1.00 95.00 162 ALA A O 1
ATOM 1212 N N . ALA A 1 163 ? 15.945 -0.836 -19.246 1.00 94.25 163 ALA A N 1
ATOM 1213 C CA . ALA A 1 163 ? 15.268 -2.029 -19.753 1.00 94.25 163 ALA A CA 1
ATOM 1214 C C . ALA A 1 163 ? 14.841 -1.870 -21.221 1.00 94.25 163 ALA A C 1
ATOM 1216 O O . ALA A 1 163 ? 15.034 -2.775 -22.033 1.00 94.25 163 ALA A O 1
ATOM 1217 N N . ARG A 1 164 ? 14.325 -0.691 -21.590 1.00 94.50 164 ARG A N 1
ATOM 1218 C CA . ARG A 1 164 ? 13.976 -0.374 -22.978 1.00 94.50 164 ARG A CA 1
ATOM 1219 C C . ARG A 1 164 ? 15.197 -0.409 -23.904 1.00 94.50 164 ARG A C 1
ATOM 1221 O O . ARG A 1 164 ? 15.132 -1.038 -24.955 1.00 94.50 164 ARG A O 1
ATOM 1228 N N . ARG A 1 165 ? 16.306 0.231 -23.515 1.00 94.00 165 ARG A N 1
ATOM 1229 C CA . ARG A 1 165 ? 17.540 0.254 -24.323 1.00 94.00 165 ARG A CA 1
ATOM 1230 C C . ARG A 1 165 ? 18.142 -1.136 -24.518 1.00 94.00 165 ARG A C 1
ATOM 1232 O O . ARG A 1 165 ? 18.584 -1.436 -25.621 1.00 94.00 165 ARG A O 1
ATOM 1239 N N . ASN A 1 166 ? 18.131 -1.976 -23.483 1.00 92.00 166 ASN A N 1
ATOM 1240 C CA . ASN A 1 166 ? 18.648 -3.343 -23.579 1.00 92.00 166 ASN A CA 1
ATOM 1241 C C . ASN A 1 166 ? 17.875 -4.154 -24.628 1.00 92.00 166 ASN A C 1
ATOM 1243 O O . ASN A 1 166 ? 18.486 -4.771 -25.493 1.00 92.00 166 ASN A O 1
ATOM 1247 N N . ARG A 1 167 ? 16.540 -4.050 -24.647 1.00 90.56 167 ARG A N 1
ATOM 1248 C CA . ARG A 1 167 ? 15.715 -4.723 -25.662 1.00 90.56 167 ARG A CA 1
ATOM 1249 C C . ARG A 1 167 ? 15.948 -4.215 -27.079 1.00 90.56 167 ARG A C 1
ATOM 1251 O O . ARG A 1 167 ? 16.032 -5.012 -28.006 1.00 90.56 167 ARG A O 1
ATOM 1258 N N . GLU A 1 168 ? 16.066 -2.900 -27.253 1.00 92.06 168 GLU A N 1
ATOM 1259 C CA . GLU A 1 168 ? 16.392 -2.313 -28.560 1.00 92.06 168 GLU A CA 1
ATOM 1260 C C . GLU A 1 168 ? 17.782 -2.768 -29.061 1.00 92.06 168 GLU A C 1
ATOM 1262 O O . GLU A 1 168 ? 18.010 -2.832 -30.269 1.00 92.06 168 GLU A O 1
ATOM 1267 N N . GLY A 1 169 ? 18.711 -3.099 -28.154 1.00 92.19 169 GLY A N 1
ATOM 1268 C CA . GLY A 1 169 ? 20.013 -3.693 -28.474 1.00 92.19 169 GLY A CA 1
ATOM 1269 C C . GLY A 1 169 ? 19.944 -5.181 -28.837 1.00 92.19 169 GLY A C 1
ATOM 1270 O O . GLY A 1 169 ? 20.587 -5.605 -29.801 1.00 92.19 169 GLY A O 1
ATOM 1271 N N . ASP A 1 170 ? 19.135 -5.957 -28.115 1.00 89.75 170 ASP A N 1
ATOM 1272 C CA . ASP A 1 170 ? 18.950 -7.391 -28.367 1.00 89.75 170 ASP A CA 1
ATOM 1273 C C . ASP A 1 170 ? 18.265 -7.647 -29.716 1.00 89.75 170 ASP A C 1
ATOM 1275 O O . ASP A 1 170 ? 18.717 -8.495 -30.485 1.00 89.75 170 ASP A O 1
ATOM 1279 N N . ASP A 1 171 ? 17.241 -6.859 -30.061 1.00 88.31 171 ASP A N 1
ATOM 1280 C CA . ASP A 1 171 ? 16.522 -6.971 -31.341 1.00 88.31 171 ASP A CA 1
ATOM 1281 C C . ASP A 1 171 ? 17.434 -6.682 -32.550 1.00 88.31 171 ASP A C 1
ATOM 1283 O O . ASP A 1 171 ? 17.313 -7.289 -33.612 1.00 88.31 171 ASP A O 1
ATOM 1287 N N . ARG A 1 172 ? 18.436 -5.807 -32.378 1.00 88.88 172 ARG A N 1
ATOM 1288 C CA . ARG A 1 172 ? 19.458 -5.545 -33.409 1.00 88.88 172 ARG A CA 1
ATOM 1289 C C . ARG A 1 172 ? 20.474 -6.675 -33.560 1.00 88.88 172 ARG A C 1
ATOM 1291 O O . ARG A 1 172 ? 21.106 -6.764 -34.611 1.00 88.88 172 ARG A O 1
ATOM 1298 N N . SER A 1 173 ? 20.663 -7.484 -32.519 1.00 86.50 173 SER A N 1
ATOM 1299 C CA . SER A 1 173 ? 21.674 -8.546 -32.475 1.00 86.50 173 SER A CA 1
ATOM 1300 C C . SER A 1 173 ? 21.131 -9.895 -32.944 1.00 86.50 173 SER A C 1
ATOM 1302 O O . SER A 1 173 ? 21.914 -10.777 -33.298 1.00 86.50 173 SER A O 1
ATOM 1304 N N . GLN A 1 174 ? 19.806 -10.068 -32.986 1.00 82.00 174 GLN A N 1
ATOM 1305 C CA . GLN A 1 174 ? 19.216 -11.262 -33.576 1.00 82.00 174 GLN A CA 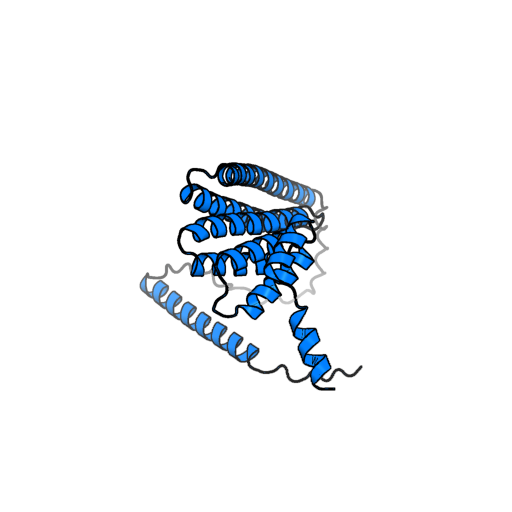1
ATOM 1306 C C . GLN A 1 174 ? 19.469 -11.260 -35.092 1.00 82.00 174 GLN A C 1
ATOM 1308 O O . GLN A 1 174 ? 19.148 -10.277 -35.771 1.00 82.00 174 GLN A O 1
ATOM 1313 N N . PRO A 1 175 ? 20.059 -12.336 -35.652 1.00 84.44 175 PRO A N 1
ATOM 1314 C CA . PRO A 1 175 ? 20.215 -12.454 -37.089 1.00 84.44 175 PRO A CA 1
ATOM 1315 C C . PRO A 1 175 ? 18.831 -12.314 -37.707 1.00 84.44 175 PRO A C 1
ATOM 1317 O O . PRO A 1 175 ? 17.930 -13.088 -37.378 1.00 84.44 175 PRO A O 1
ATOM 1320 N N . ARG A 1 176 ? 18.656 -11.309 -38.578 1.00 85.38 176 ARG A N 1
ATOM 1321 C CA . ARG A 1 176 ? 17.417 -11.163 -39.347 1.00 85.38 176 ARG A CA 1
ATOM 1322 C C . ARG A 1 176 ? 17.089 -12.539 -39.918 1.00 85.38 176 ARG A C 1
ATOM 1324 O O . ARG A 1 176 ? 17.999 -13.124 -40.519 1.00 85.38 176 ARG A O 1
ATOM 1331 N N . PRO A 1 177 ? 15.860 -13.057 -39.724 1.00 84.12 177 PRO A N 1
ATOM 1332 C CA . PRO A 1 177 ? 15.465 -14.330 -40.298 1.00 84.12 177 PRO A CA 1
ATOM 1333 C C . PRO A 1 177 ? 15.905 -14.310 -41.751 1.00 84.12 177 PRO A C 1
ATOM 1335 O O . PRO A 1 177 ? 15.531 -13.384 -42.483 1.00 84.12 177 PRO A O 1
ATOM 1338 N N . GLN A 1 178 ? 16.783 -15.243 -42.137 1.00 85.75 178 GLN A N 1
ATOM 1339 C CA . GLN A 1 178 ? 17.147 -15.339 -43.541 1.00 85.75 178 GLN A CA 1
ATOM 1340 C C . GLN A 1 178 ? 15.825 -15.454 -44.294 1.00 85.75 178 GLN A C 1
ATOM 1342 O O . GLN A 1 178 ? 14.968 -16.228 -43.851 1.00 85.75 178 GLN A O 1
ATOM 1347 N N . PRO A 1 179 ? 15.604 -14.631 -45.333 1.00 85.12 179 PRO A N 1
ATOM 1348 C CA . PRO A 1 179 ? 14.355 -14.661 -46.067 1.00 85.12 179 PRO A CA 1
ATOM 1349 C C . PRO A 1 179 ? 14.121 -16.112 -46.464 1.00 85.12 179 PRO A C 1
ATOM 1351 O O . PRO A 1 179 ? 14.929 -16.686 -47.195 1.00 85.12 179 PRO A O 1
ATOM 1354 N N . VAL A 1 180 ? 13.072 -16.720 -45.900 1.00 86.62 180 VAL A N 1
ATOM 1355 C CA . VAL A 1 180 ? 12.673 -18.069 -46.286 1.00 86.62 180 VAL A CA 1
ATOM 1356 C C . VAL A 1 180 ? 12.505 -17.986 -47.797 1.00 86.62 180 VAL A C 1
ATOM 1358 O O . VAL A 1 180 ? 11.778 -17.087 -48.246 1.00 86.62 180 VAL A O 1
ATOM 1361 N N . PRO A 1 181 ? 13.234 -18.804 -48.580 1.00 84.19 181 PRO A N 1
ATOM 1362 C CA . PRO A 1 181 ? 13.125 -18.757 -50.025 1.00 84.19 181 PRO A CA 1
ATOM 1363 C C . PRO A 1 181 ? 11.634 -18.813 -50.353 1.00 84.19 181 PRO A C 1
ATOM 1365 O O . PRO A 1 181 ? 10.927 -19.636 -49.759 1.00 84.19 181 PRO A O 1
ATOM 1368 N N . PRO A 1 182 ? 11.132 -17.868 -51.171 1.00 83.44 182 PRO A N 1
ATOM 1369 C CA . PRO A 1 182 ? 9.711 -17.777 -51.443 1.00 83.44 182 PRO A CA 1
ATOM 1370 C C . PRO A 1 182 ? 9.237 -19.176 -51.837 1.00 83.44 182 PRO A C 1
ATOM 1372 O O . PRO A 1 182 ? 9.893 -19.781 -52.690 1.00 83.44 182 PRO A O 1
ATOM 1375 N N . PRO A 1 183 ? 8.179 -19.719 -51.198 1.00 81.62 183 PRO A N 1
ATOM 1376 C CA . PRO A 1 183 ? 7.642 -21.006 -51.610 1.00 81.62 183 PRO A CA 1
ATOM 1377 C C . PRO A 1 183 ? 7.438 -20.926 -53.117 1.00 81.62 183 PRO A C 1
ATOM 1379 O O . PRO A 1 183 ? 6.892 -19.921 -53.591 1.00 81.62 183 PRO A O 1
ATOM 1382 N N . GLU A 1 184 ? 7.967 -21.911 -53.852 1.00 74.12 184 GLU A N 1
ATOM 1383 C CA . GLU A 1 184 ? 7.810 -21.996 -55.301 1.00 74.12 184 GLU A CA 1
ATOM 1384 C C . GLU A 1 184 ? 6.330 -21.781 -55.595 1.00 74.12 184 GLU A C 1
ATOM 1386 O O . GLU A 1 184 ? 5.485 -22.602 -55.235 1.00 74.12 184 GLU A O 1
ATOM 1391 N N . ARG A 1 185 ? 6.000 -20.598 -56.127 1.00 64.81 185 ARG A N 1
ATOM 1392 C CA . ARG A 1 185 ? 4.616 -20.268 -56.438 1.00 64.81 185 ARG A CA 1
ATOM 1393 C C . ARG A 1 185 ? 4.200 -21.268 -57.510 1.00 64.81 185 ARG A C 1
ATOM 1395 O O . ARG A 1 185 ? 4.861 -21.289 -58.552 1.00 64.81 185 ARG A O 1
ATOM 1402 N N . PRO A 1 186 ? 3.126 -22.049 -57.307 1.00 67.50 186 PRO A N 1
ATOM 1403 C CA . PRO A 1 186 ? 2.444 -22.671 -58.425 1.00 67.50 186 PRO A CA 1
ATOM 1404 C C . PRO A 1 186 ? 2.175 -21.562 -59.441 1.00 67.50 186 PRO A C 1
ATOM 1406 O O . PRO A 1 186 ? 1.605 -20.519 -59.099 1.00 67.50 186 PRO A O 1
ATOM 1409 N N . ALA A 1 187 ? 2.698 -21.731 -60.652 1.00 60.88 187 ALA A N 1
ATOM 1410 C CA . ALA A 1 187 ? 2.361 -20.853 -61.754 1.00 60.88 187 ALA A CA 1
ATOM 1411 C C . ALA A 1 187 ? 0.831 -20.849 -61.915 1.00 60.88 187 ALA A C 1
ATOM 1413 O O . ALA A 1 187 ? 0.195 -21.880 -61.730 1.00 60.88 187 ALA A O 1
ATOM 1414 N N . GLU A 1 188 ? 0.280 -19.687 -62.262 1.00 57.34 188 GLU A N 1
ATOM 1415 C CA . GLU A 1 188 ? -1.132 -19.469 -62.609 1.00 57.34 188 GLU A CA 1
ATOM 1416 C C . GLU A 1 188 ? -2.138 -19.393 -61.448 1.00 57.34 188 GLU A C 1
ATOM 1418 O O . GLU A 1 188 ? -2.778 -20.360 -61.055 1.00 57.34 188 GLU A O 1
ATOM 1423 N N . GLN A 1 189 ? -2.397 -18.162 -61.002 1.00 54.78 189 GLN A N 1
ATOM 1424 C CA . GLN A 1 189 ? -3.649 -17.474 -61.350 1.00 54.78 189 GLN A CA 1
ATOM 1425 C C . GLN A 1 189 ? -3.494 -15.983 -61.033 1.00 54.78 189 GLN A C 1
ATOM 1427 O O . GLN A 1 189 ? -3.706 -15.511 -59.920 1.00 54.78 189 GLN A O 1
ATOM 1432 N N . ALA A 1 190 ? -3.051 -15.242 -62.048 1.00 54.47 190 ALA A N 1
ATOM 1433 C CA . ALA A 1 190 ? -3.128 -13.794 -62.082 1.00 54.47 190 ALA A CA 1
ATOM 1434 C C . ALA A 1 190 ? -4.545 -13.404 -62.518 1.00 54.47 190 ALA A C 1
ATOM 1436 O O . ALA A 1 190 ? -4.812 -13.258 -63.706 1.00 54.47 190 ALA A O 1
ATOM 1437 N N . ALA A 1 191 ? -5.458 -13.276 -61.563 1.00 58.06 191 ALA A N 1
ATOM 1438 C CA . ALA A 1 191 ? -6.689 -12.529 -61.756 1.00 58.06 191 ALA A CA 1
ATOM 1439 C C . ALA A 1 191 ? -7.180 -12.015 -60.398 1.00 58.06 191 ALA A C 1
ATOM 1441 O O . ALA A 1 191 ? -7.332 -12.786 -59.456 1.00 58.06 191 ALA A O 1
ATOM 1442 N N . ASP A 1 192 ? -7.449 -10.712 -60.351 1.00 57.66 192 ASP A N 1
ATOM 1443 C CA . ASP A 1 192 ? -8.347 -10.059 -59.392 1.00 57.66 192 ASP A CA 1
ATOM 1444 C C . ASP A 1 192 ? -7.800 -9.602 -58.022 1.00 57.66 192 ASP A C 1
ATOM 1446 O O . ASP A 1 192 ? -8.399 -9.811 -56.970 1.00 57.66 192 ASP A O 1
ATOM 1450 N N . LEU A 1 193 ? -6.675 -8.875 -58.029 1.00 54.41 193 LEU A N 1
ATOM 1451 C CA . LEU A 1 193 ? -6.267 -8.017 -56.901 1.00 54.41 193 LEU A CA 1
ATOM 1452 C C . LEU A 1 193 ? -6.035 -6.562 -57.339 1.00 54.41 193 LEU A C 1
ATOM 1454 O O . LEU A 1 193 ? -5.075 -5.922 -56.919 1.00 54.41 193 LEU A O 1
ATOM 1458 N N . GLU A 1 194 ? -6.926 -6.009 -58.160 1.00 56.75 194 GLU A N 1
ATOM 1459 C CA . GLU A 1 194 ? -7.042 -4.558 -58.326 1.00 56.75 194 GLU A CA 1
ATOM 1460 C C . GLU A 1 194 ? -8.328 -4.083 -57.660 1.00 56.75 194 GLU A C 1
ATOM 1462 O O . GLU A 1 194 ? -9.400 -4.162 -58.243 1.00 56.75 194 GLU A O 1
ATOM 1467 N N . GLN A 1 195 ? -8.188 -3.618 -56.414 1.00 58.62 195 GLN A N 1
ATOM 1468 C CA . GLN A 1 195 ? -8.946 -2.538 -55.757 1.00 58.62 195 GLN A CA 1
ATOM 1469 C C . GLN A 1 195 ? -8.961 -2.787 -54.247 1.00 58.62 195 GLN A C 1
ATOM 1471 O O . GLN A 1 195 ? -9.949 -3.216 -53.654 1.00 58.62 195 GLN A O 1
ATOM 1476 N N . ARG A 1 196 ? -7.846 -2.468 -53.581 1.00 55.34 196 ARG A N 1
ATOM 1477 C CA . ARG A 1 196 ? -7.947 -2.052 -52.180 1.00 55.34 196 ARG A CA 1
ATOM 1478 C C . ARG A 1 196 ? -8.489 -0.624 -52.201 1.00 55.34 196 ARG A C 1
ATOM 1480 O O . ARG A 1 196 ? -7.782 0.240 -52.716 1.00 55.34 196 ARG A O 1
ATOM 1487 N N . PRO A 1 197 ? -9.709 -0.360 -51.701 1.00 61.53 197 PRO A N 1
ATOM 1488 C CA . PRO A 1 197 ? -10.198 1.002 -51.606 1.00 61.53 197 PRO A CA 1
ATOM 1489 C C . PRO A 1 197 ? -9.241 1.786 -50.709 1.00 61.53 197 PRO A C 1
ATOM 1491 O O . PRO A 1 197 ? -8.988 1.410 -49.562 1.00 61.53 197 PRO A O 1
ATOM 1494 N N . GLU A 1 198 ? -8.672 2.848 -51.270 1.00 61.22 198 GLU A N 1
ATOM 1495 C CA . GLU A 1 198 ? -7.941 3.868 -50.528 1.00 61.22 198 GLU A CA 1
ATOM 1496 C C . GLU A 1 198 ? -8.805 4.305 -49.331 1.00 61.22 198 GLU A C 1
ATOM 1498 O O . GLU A 1 198 ? -9.996 4.584 -49.509 1.00 61.22 198 GLU A O 1
ATOM 1503 N N . PRO A 1 199 ? -8.268 4.346 -48.098 1.00 58.81 199 PRO A N 1
ATOM 1504 C CA . PRO A 1 199 ? -9.027 4.821 -46.956 1.00 58.81 199 PRO A CA 1
ATOM 1505 C C . PRO A 1 199 ? -9.351 6.299 -47.178 1.00 58.81 199 PRO A C 1
ATOM 1507 O O . PRO A 1 199 ? -8.512 7.174 -46.959 1.00 58.81 199 PRO A O 1
ATOM 1510 N N . HIS A 1 200 ? -10.578 6.584 -47.617 1.00 64.06 200 HIS A N 1
ATOM 1511 C CA . HIS A 1 200 ? -11.084 7.942 -47.724 1.00 64.06 200 HIS A CA 1
ATOM 1512 C C . HIS A 1 200 ? -11.015 8.597 -46.344 1.00 64.06 200 HIS A C 1
ATOM 1514 O O . HIS A 1 200 ? -11.833 8.323 -45.460 1.00 64.06 200 HIS A O 1
ATOM 1520 N N . ARG A 1 201 ? -10.019 9.471 -46.158 1.00 57.12 201 ARG A N 1
ATOM 1521 C CA . ARG A 1 201 ? -9.938 10.418 -45.044 1.00 57.12 201 ARG A CA 1
ATOM 1522 C C . ARG A 1 201 ? -11.074 11.419 -45.200 1.00 57.12 201 ARG A C 1
ATOM 1524 O O . ARG A 1 201 ? -10.890 12.524 -45.693 1.00 57.12 201 ARG A O 1
ATOM 1531 N N . THR A 1 202 ? -12.267 10.983 -44.836 1.00 73.94 202 THR A N 1
ATOM 1532 C CA . THR A 1 202 ? -13.436 11.847 -44.789 1.00 73.94 202 THR A CA 1
ATOM 1533 C C . THR A 1 202 ? -13.349 12.581 -43.462 1.00 73.94 202 THR A C 1
ATOM 1535 O O . THR A 1 202 ? -13.443 11.956 -42.405 1.00 73.94 202 THR A O 1
ATOM 1538 N N . GLU A 1 203 ? -13.087 13.885 -43.506 1.00 82.75 203 GLU A N 1
ATOM 1539 C CA . GLU A 1 203 ? -13.201 14.732 -42.323 1.00 82.75 203 GLU A CA 1
ATOM 1540 C C . GLU A 1 203 ? -14.656 14.663 -41.847 1.00 82.75 203 GLU A C 1
ATOM 1542 O O . GLU A 1 203 ? -15.580 15.069 -42.552 1.00 82.75 203 GLU A O 1
ATOM 1547 N N . LEU A 1 204 ? -14.874 14.047 -40.685 1.00 88.06 204 LEU A N 1
ATOM 1548 C CA . LEU A 1 204 ? -16.209 13.919 -40.113 1.00 88.06 204 LEU A CA 1
ATOM 1549 C C . LEU A 1 204 ? -16.677 15.295 -39.645 1.00 88.06 204 LEU A C 1
ATOM 1551 O O . LEU A 1 204 ? -15.974 15.972 -38.892 1.00 88.06 204 LEU A O 1
ATOM 1555 N N . ALA A 1 205 ? -17.890 15.682 -40.032 1.00 92.06 205 ALA A N 1
ATOM 1556 C CA . ALA A 1 205 ? -18.512 16.876 -39.479 1.00 92.06 205 ALA A CA 1
ATOM 1557 C C . ALA A 1 205 ? -18.688 16.713 -37.951 1.00 92.06 205 ALA A C 1
ATOM 1559 O O . ALA A 1 205 ? -18.947 15.594 -37.488 1.00 92.06 205 ALA A O 1
ATOM 1560 N N . PRO A 1 206 ? -18.619 17.794 -37.148 1.00 91.38 206 PRO A N 1
ATOM 1561 C CA . PRO A 1 206 ? -18.741 17.719 -35.687 1.00 91.38 206 PRO A CA 1
ATOM 1562 C C . PRO A 1 206 ? -19.974 16.939 -35.196 1.00 91.38 206 PRO A C 1
ATOM 1564 O O . PRO A 1 206 ? -19.899 16.180 -34.232 1.00 91.38 206 PRO A O 1
ATOM 1567 N N . GLU A 1 207 ? -21.100 17.040 -35.903 1.00 92.19 207 GLU A N 1
ATOM 1568 C CA . GLU A 1 207 ? -22.327 16.301 -35.583 1.00 92.19 207 GLU A CA 1
ATOM 1569 C C . GLU A 1 207 ? -22.205 14.784 -35.789 1.00 92.19 207 GLU A C 1
ATOM 1571 O O . GLU A 1 207 ? -22.814 14.001 -35.060 1.00 92.19 207 GLU A O 1
ATOM 1576 N N . GLN A 1 208 ? -21.428 14.346 -36.783 1.00 89.44 208 GLN A N 1
ATOM 1577 C CA . GLN A 1 208 ? -21.179 12.924 -37.032 1.00 89.44 208 GLN A CA 1
ATOM 1578 C C . GLN A 1 208 ? -20.282 12.336 -35.941 1.00 89.44 208 GLN A C 1
ATOM 1580 O O . GLN A 1 208 ? -20.490 11.197 -35.524 1.00 89.44 208 GLN A O 1
ATOM 1585 N N . VAL A 1 209 ? -19.335 13.131 -35.433 1.00 91.25 209 VAL A N 1
ATOM 1586 C CA . VAL A 1 209 ? -18.494 12.764 -34.288 1.00 91.25 209 VAL A CA 1
ATOM 1587 C C . VAL A 1 209 ? -19.343 12.594 -33.025 1.00 91.25 209 VAL A C 1
ATOM 1589 O O . VAL A 1 209 ? -19.210 11.584 -32.337 1.00 91.25 209 VAL A O 1
ATOM 1592 N N . LEU A 1 210 ? -20.272 13.517 -32.752 1.00 92.69 210 LEU A N 1
ATOM 1593 C CA . LEU A 1 210 ? -21.189 13.399 -31.611 1.00 92.69 210 LEU A CA 1
ATOM 1594 C C . LEU A 1 210 ? -22.079 12.149 -31.706 1.00 92.69 210 LEU A C 1
ATOM 1596 O O . LEU A 1 210 ? -22.161 11.385 -30.746 1.00 92.69 210 LEU A O 1
ATOM 1600 N N . ARG A 1 211 ? -22.655 11.860 -32.883 1.00 93.75 211 ARG A N 1
ATOM 1601 C CA . ARG A 1 211 ? -23.423 10.617 -33.103 1.00 93.75 211 ARG A CA 1
ATOM 1602 C C . ARG A 1 211 ? -22.575 9.361 -32.901 1.00 93.75 211 ARG A C 1
ATOM 1604 O O . ARG A 1 211 ? -23.073 8.355 -32.399 1.00 93.75 211 ARG A O 1
ATOM 1611 N N . LEU A 1 212 ? -21.297 9.395 -33.284 1.00 93.62 212 LEU A N 1
ATOM 1612 C CA . LEU A 1 212 ? -20.384 8.274 -33.063 1.00 93.62 212 LEU A CA 1
ATOM 1613 C C . LEU A 1 212 ? -20.170 8.022 -31.562 1.00 93.62 212 LEU A C 1
ATOM 1615 O O . LEU A 1 212 ? -20.212 6.867 -31.135 1.00 93.62 212 LEU A O 1
ATOM 1619 N N . PHE A 1 213 ? -20.000 9.080 -30.762 1.00 94.38 213 PHE A N 1
ATOM 1620 C CA . PHE A 1 213 ? -19.886 8.965 -29.305 1.00 94.38 213 PHE A CA 1
ATOM 1621 C C . PHE A 1 213 ? -21.151 8.380 -28.670 1.00 94.38 213 PHE A C 1
ATOM 1623 O O . PHE A 1 213 ? -21.048 7.437 -27.887 1.00 94.38 213 PHE A O 1
ATOM 1630 N N . GLU A 1 214 ? -22.340 8.829 -29.076 1.00 96.50 214 GLU A N 1
ATOM 1631 C CA . GLU A 1 214 ? -23.609 8.257 -28.597 1.00 96.50 214 GLU A CA 1
ATOM 1632 C C . GLU A 1 214 ? -23.736 6.757 -28.926 1.00 96.50 214 GLU A C 1
ATOM 1634 O O . GLU A 1 214 ? -24.155 5.948 -28.089 1.00 96.50 214 GLU A O 1
ATOM 1639 N N . ILE A 1 215 ? -23.334 6.351 -30.139 1.00 95.62 215 ILE A N 1
ATOM 1640 C CA . ILE A 1 215 ? -23.328 4.940 -30.551 1.00 95.62 215 ILE A CA 1
ATOM 1641 C C . ILE A 1 215 ? -22.355 4.124 -29.692 1.00 95.62 215 ILE A C 1
ATOM 1643 O O . ILE A 1 215 ? -22.684 2.999 -29.300 1.00 95.62 215 ILE A O 1
ATOM 1647 N N . LEU A 1 216 ? -21.169 4.665 -29.403 1.00 93.62 216 LEU A N 1
ATOM 1648 C CA . LEU A 1 216 ? -20.166 4.006 -28.568 1.00 93.62 216 LEU A CA 1
ATOM 1649 C C . LEU A 1 216 ? -20.648 3.850 -27.122 1.00 93.62 216 LEU A C 1
ATOM 1651 O O . LEU A 1 216 ? -20.562 2.746 -26.584 1.00 93.62 216 LEU A O 1
ATOM 1655 N N . GLU A 1 217 ? -21.244 4.886 -26.528 1.00 94.62 217 GLU A N 1
ATOM 1656 C CA . GLU A 1 217 ? -21.818 4.814 -25.179 1.00 94.62 217 GLU A CA 1
ATOM 1657 C C . GLU A 1 217 ? -22.937 3.772 -25.070 1.00 94.62 217 GLU A C 1
ATOM 1659 O O . GLU A 1 217 ? -23.039 3.053 -24.070 1.00 94.62 217 GLU A O 1
ATOM 1664 N N . ARG A 1 218 ? -23.798 3.665 -26.092 1.00 96.75 218 ARG A N 1
ATOM 1665 C CA . ARG A 1 218 ? -24.846 2.636 -26.134 1.00 96.75 218 ARG A CA 1
ATOM 1666 C C . ARG A 1 218 ? -24.237 1.234 -26.173 1.00 96.75 218 ARG A C 1
ATOM 1668 O O . ARG A 1 218 ? -24.625 0.384 -25.372 1.00 96.75 218 ARG A O 1
ATOM 1675 N N . LYS A 1 219 ? -23.246 1.009 -27.043 1.00 93.75 219 LYS A N 1
ATOM 1676 C CA . LYS A 1 219 ? -22.539 -0.279 -27.139 1.00 93.75 219 LYS A CA 1
ATOM 1677 C C . LYS A 1 219 ? -21.812 -0.639 -25.843 1.00 93.75 219 LYS A C 1
ATOM 1679 O O . LYS A 1 219 ? -21.782 -1.809 -25.458 1.00 93.75 219 LYS A O 1
ATOM 1684 N N . GLU A 1 220 ? -21.239 0.339 -25.146 1.00 96.06 220 GLU A N 1
ATOM 1685 C CA . GLU A 1 220 ? -20.588 0.110 -23.856 1.00 96.06 220 GLU A CA 1
ATOM 1686 C C . GLU A 1 220 ? -21.596 -0.308 -22.777 1.00 96.06 220 GLU A C 1
ATOM 1688 O O . GLU A 1 220 ? -21.368 -1.294 -22.068 1.00 96.06 220 GLU A O 1
ATOM 1693 N N . ARG A 1 221 ? -22.752 0.364 -22.708 1.00 96.38 221 ARG A N 1
ATOM 1694 C CA . ARG A 1 221 ? -23.850 -0.017 -21.807 1.00 96.38 221 ARG A CA 1
ATOM 1695 C C . ARG A 1 221 ? -24.364 -1.431 -22.088 1.00 96.38 221 ARG A C 1
ATOM 1697 O O . ARG A 1 221 ? -24.505 -2.215 -21.148 1.00 96.38 221 ARG A O 1
ATOM 1704 N N . GLU A 1 222 ? -24.575 -1.787 -23.355 1.00 95.56 222 GLU A N 1
ATOM 1705 C CA . GLU A 1 222 ? -24.976 -3.142 -23.767 1.00 95.56 222 GLU A CA 1
ATOM 1706 C C . GLU A 1 222 ? -23.938 -4.193 -23.345 1.00 95.56 222 GLU A C 1
ATOM 1708 O O . GLU A 1 222 ? -24.277 -5.203 -22.722 1.00 95.56 222 GLU A O 1
ATOM 1713 N N . LYS A 1 223 ? -22.649 -3.929 -23.589 1.00 95.88 223 LYS A N 1
ATOM 1714 C CA . LYS A 1 223 ? -21.546 -4.822 -23.206 1.00 95.88 223 LYS A CA 1
ATOM 1715 C C . LYS A 1 223 ? -21.456 -5.020 -21.691 1.00 95.88 223 LYS A C 1
ATOM 1717 O O . LYS A 1 223 ? -21.227 -6.139 -21.223 1.00 95.88 223 LYS A O 1
ATOM 1722 N N . LEU A 1 224 ? -21.635 -3.956 -20.907 1.00 94.00 224 LEU A N 1
ATOM 1723 C CA . LEU A 1 224 ? -21.685 -4.038 -19.445 1.00 94.00 224 LEU A CA 1
ATOM 1724 C C . LEU A 1 224 ? -22.903 -4.836 -18.960 1.00 94.00 224 LEU A C 1
ATOM 1726 O O . LEU A 1 224 ? -22.767 -5.641 -18.034 1.00 94.00 224 LEU A O 1
ATOM 1730 N N . GLY A 1 225 ? -24.060 -4.668 -19.604 1.00 95.06 225 GLY A N 1
ATOM 1731 C CA . GLY A 1 225 ? -25.260 -5.467 -19.354 1.00 95.06 225 GLY A CA 1
ATOM 1732 C C . GLY A 1 225 ? -25.024 -6.961 -19.589 1.00 95.06 225 GLY A C 1
ATOM 1733 O O . GLY A 1 225 ? -25.285 -7.771 -18.696 1.00 95.06 225 GLY A O 1
ATOM 1734 N N . LEU A 1 226 ? -24.420 -7.319 -20.728 1.00 93.44 226 LEU A N 1
ATOM 1735 C CA . LEU A 1 226 ? -24.072 -8.706 -21.059 1.00 93.44 226 LEU A CA 1
ATOM 1736 C C . LEU A 1 226 ? -23.145 -9.320 -20.006 1.00 93.44 226 LEU A C 1
ATOM 1738 O O . LEU A 1 226 ? -23.437 -10.395 -19.484 1.00 93.44 226 LEU A O 1
ATOM 1742 N N . ARG A 1 227 ? -22.092 -8.606 -19.592 1.00 91.06 227 ARG A N 1
ATOM 1743 C CA . ARG A 1 227 ? -21.177 -9.076 -18.536 1.00 91.06 227 ARG A CA 1
ATOM 1744 C C . ARG A 1 227 ? -21.880 -9.296 -17.196 1.00 91.06 227 ARG A C 1
ATOM 1746 O O . ARG A 1 227 ? -21.568 -10.257 -16.494 1.00 91.06 227 ARG A O 1
ATOM 1753 N N . ARG A 1 228 ? -22.827 -8.429 -16.823 1.00 91.31 228 ARG A N 1
ATOM 1754 C CA . ARG A 1 228 ? -23.627 -8.608 -15.598 1.00 91.31 228 ARG A CA 1
ATOM 1755 C C . ARG A 1 228 ? -24.545 -9.829 -15.698 1.00 91.31 228 ARG A C 1
ATOM 1757 O O . ARG A 1 228 ? -24.636 -10.574 -14.727 1.00 91.31 228 ARG A O 1
ATOM 1764 N N . SER A 1 229 ? -25.175 -10.058 -16.852 1.00 88.56 229 SER A N 1
ATOM 1765 C CA . SER A 1 229 ? -26.036 -11.231 -17.078 1.00 88.56 229 SER A CA 1
ATOM 1766 C C . SER A 1 229 ? -25.252 -12.551 -17.062 1.00 88.56 229 SER A C 1
ATOM 1768 O O . SER A 1 229 ? -25.649 -13.495 -16.383 1.00 88.56 229 SER A O 1
ATOM 1770 N N . GLN A 1 230 ? -24.069 -12.582 -17.682 1.00 88.31 230 GLN A N 1
ATOM 1771 C CA . GLN A 1 230 ? -23.181 -13.747 -17.675 1.00 88.31 230 GLN A CA 1
ATOM 1772 C C . GLN A 1 230 ? -22.680 -14.087 -16.267 1.00 88.31 230 GLN A C 1
ATOM 1774 O O . GLN A 1 230 ? -22.603 -15.255 -15.917 1.00 88.31 230 GLN A O 1
ATOM 1779 N N . ARG A 1 231 ? -22.394 -13.081 -15.425 1.00 85.19 231 ARG A N 1
ATOM 1780 C CA . ARG A 1 231 ? -22.008 -13.306 -14.019 1.00 85.19 231 ARG A CA 1
ATOM 1781 C C . ARG A 1 231 ? -23.150 -13.814 -13.140 1.00 85.19 231 ARG A C 1
ATOM 1783 O O . ARG A 1 231 ? -22.882 -14.436 -12.120 1.00 85.19 231 ARG A O 1
ATOM 1790 N N . ARG A 1 232 ? -24.400 -13.496 -13.489 1.00 80.75 232 ARG A N 1
ATOM 1791 C CA . ARG A 1 232 ? -25.591 -13.944 -12.751 1.00 80.75 232 ARG A CA 1
ATOM 1792 C C . ARG A 1 232 ? -26.068 -15.326 -13.163 1.00 80.75 232 ARG A C 1
ATOM 1794 O O . ARG A 1 232 ? -26.800 -15.933 -12.394 1.00 80.75 232 ARG A O 1
ATOM 1801 N N . THR A 1 233 ? -25.681 -15.801 -14.342 1.00 77.00 233 THR A N 1
ATOM 1802 C CA . THR A 1 233 ? -25.979 -17.174 -14.743 1.00 77.00 233 THR A CA 1
ATOM 1803 C C . THR A 1 233 ? -25.077 -18.070 -13.894 1.00 77.00 233 THR A C 1
ATOM 1805 O O . THR A 1 233 ? -23.855 -17.962 -14.035 1.00 77.00 233 THR A O 1
ATOM 1808 N N . PRO A 1 234 ? -25.622 -18.878 -12.963 1.00 71.00 234 PRO A N 1
ATOM 1809 C CA . PRO A 1 234 ? -24.801 -19.826 -12.230 1.00 71.00 234 PRO A CA 1
ATOM 1810 C C . PRO A 1 234 ? -24.085 -20.675 -13.275 1.00 71.00 234 PRO A C 1
ATOM 1812 O O . PRO A 1 234 ? -24.720 -21.134 -14.226 1.00 71.00 234 PRO A O 1
ATOM 1815 N N . ARG A 1 235 ? -22.755 -20.798 -13.162 1.00 68.12 235 ARG A N 1
ATOM 1816 C CA . ARG A 1 235 ? -22.011 -21.768 -13.968 1.00 68.12 235 ARG A CA 1
ATOM 1817 C C . ARG A 1 235 ? -22.723 -23.091 -13.732 1.00 68.12 235 ARG A C 1
ATOM 1819 O O . ARG A 1 235 ? -22.709 -23.558 -12.599 1.00 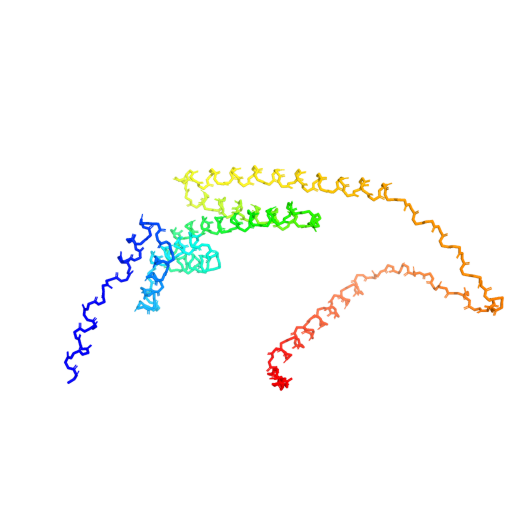68.12 235 ARG A O 1
ATOM 1826 N N . ALA A 1 236 ? -23.406 -23.599 -14.760 1.00 68.25 236 ALA A N 1
ATOM 1827 C CA . ALA A 1 236 ? -23.939 -24.948 -14.733 1.00 68.25 236 ALA A CA 1
ATOM 1828 C C . ALA A 1 236 ? -22.790 -25.830 -14.256 1.00 68.25 236 ALA A C 1
ATOM 1830 O O . ALA A 1 236 ? -21.678 -25.676 -14.779 1.00 68.25 236 ALA A O 1
ATOM 1831 N N . ASP A 1 237 ? -23.038 -26.598 -13.194 1.00 61.69 237 ASP A N 1
ATOM 1832 C CA . ASP A 1 237 ? -22.058 -27.502 -12.614 1.00 61.69 237 ASP A CA 1
ATOM 1833 C C . ASP A 1 237 ? -21.434 -28.274 -13.768 1.00 61.69 237 ASP A C 1
ATOM 1835 O O . ASP A 1 237 ? -22.095 -29.024 -14.483 1.00 61.69 237 ASP A O 1
ATOM 1839 N N . VAL A 1 238 ? -20.170 -27.957 -14.041 1.00 69.50 238 VAL A N 1
ATOM 1840 C CA . VAL A 1 238 ? -19.378 -28.741 -14.968 1.00 69.50 238 VAL A CA 1
ATOM 1841 C C . VAL A 1 238 ? -19.123 -30.007 -14.185 1.00 69.50 238 VAL A C 1
ATOM 1843 O O . VAL A 1 238 ? -18.262 -29.995 -13.302 1.00 69.50 238 VAL A O 1
ATOM 1846 N N . ASP A 1 239 ? -19.938 -31.029 -14.449 1.00 62.06 239 ASP A N 1
ATOM 1847 C CA . ASP A 1 239 ? -19.748 -32.377 -13.936 1.00 62.06 239 ASP A CA 1
ATOM 1848 C C . ASP A 1 239 ? -18.275 -32.730 -14.137 1.00 62.06 239 ASP A C 1
ATOM 1850 O O . ASP A 1 239 ? -17.764 -32.849 -15.255 1.00 62.06 239 ASP A O 1
ATOM 1854 N N . LYS A 1 240 ? -17.546 -32.752 -13.022 1.00 62.09 240 LYS A N 1
ATOM 1855 C CA . LYS A 1 240 ? -16.163 -33.192 -12.991 1.00 62.09 240 LYS A CA 1
ATOM 1856 C C . LYS A 1 240 ? -16.208 -34.708 -13.027 1.00 62.09 240 LYS A C 1
ATOM 1858 O O . LYS A 1 240 ? -16.237 -35.341 -11.979 1.00 62.09 240 LYS A O 1
ATOM 1863 N N . ASP A 1 241 ? -16.207 -35.257 -14.233 1.00 66.56 241 ASP A N 1
ATOM 1864 C CA . ASP A 1 241 ? -15.826 -36.646 -14.457 1.00 66.56 241 ASP A CA 1
ATOM 1865 C C . ASP A 1 241 ? -14.306 -36.759 -14.284 1.00 66.56 241 ASP A C 1
ATOM 1867 O O . ASP A 1 241 ? -13.532 -36.556 -15.225 1.00 66.56 241 ASP A O 1
ATOM 1871 N N . TRP A 1 242 ? -13.879 -37.012 -13.048 1.00 62.66 242 TRP A N 1
ATOM 1872 C CA . TRP A 1 242 ? -12.622 -37.684 -12.717 1.00 62.66 242 TRP A CA 1
ATOM 1873 C C . TRP A 1 242 ? -12.692 -38.301 -11.322 1.00 62.66 242 TRP A C 1
ATOM 1875 O O . TRP A 1 242 ? -13.235 -37.651 -10.401 1.00 62.66 242 TRP A O 1
#